Protein AF-A0A645BFH4-F1 (afdb_monomer)

Foldseek 3Di:
DFLQQKDWADDPPDPATETEHNVQCLPAFPQFDFDWDFPDDDDPVDGTYIHTPGGPGFHPQWFKAWWDDDDQWIWGHHPDRRDNFIETEHPVQDPDPDGQWIFTWGFDADDPPDPGTYTHTPGTLGHPPPPSSVVVRVCSNVVQDQDDDPVQVVLLVPDDLDDDPVNVVVDDDCVVFDKAADDPPPDQFGQWIWTWDADPVRDIDIDIWGFPLPVRDDPPDPQVVQLVVNVQWDDDPVDIRGSGDCSRRRRQRGPDPPDDHDTD

Radius of gyration: 25.56 Å; Cα contacts (8 Å, |Δi|>4): 483; chains: 1; bounding box: 57×52×78 Å

Organism: NCBI:txid1076179

Mean predicted aligned error: 7.01 Å

Sequence (264 aa):
MTREGYGFIIREGFDDDIFVSARKMRHALHGDTVKVVMTSKKTNTRRIEGEVIEIIERSKKPIIGILQIAGSQAWVITESKNMPYDIRIPLESIDVKENGLKVAALVDDWPRKSDEPFGHIIDILGAPGDNNTEMHAILAEFGLPYKFEANVEKEADKISEIISLDEIKSRRDFRKVPTLTIDPADAKDFDDALSLQKLENGNWEIGVHIADVTHYVRPGSLIEKEALDRATSVYLVDRTVPMLPEKLSNKLCSLRPNEEKLCF

pLDDT: mean 92.2, std 5.3, range [70.0, 98.12]

Nearest PDB structures (foldseek):
  8cee-assembly1_C  TM=8.417E-01  e=1.402E-22  Bacillus subtilis subsp. subtilis str. 168
  5xgu-assembly1_A  TM=8.332E-01  e=4.639E-19  Escherichia coli DEC6A
  5xgu-assembly2_B  TM=8.467E-01  e=1.186E-17  Escherichia coli DEC6A
  7did-assembly1_A  TM=8.677E-01  e=1.515E-16  Mycoplasmoides genitalium G37
  7dol-assembly1_A  TM=8.608E-01  e=1.745E-14  Mycoplasmoides genitalium G37

Secondary structure (DSSP, 8-state):
--TTS-EEE--TT-S--EEE-GGGSTT--TT-EEEEEE-S--BTTB--BEEEEEEEE---SPEEEEEEEETTEEEEEE--TT--SPEEE-GGG-S---SS-EEEEEEEE--TT-SS-EEEEEEEEESTT-HHHHHHHHHHHTT---S--HHHHHHHHHS-SSPPHHHHHHS---TTS-EE----TT-----EEEEEEE-TTSPEEEEEEEB-HHHHS-TT-HHHHHHHHH-S-EE-SS-EE-SS-HHIIIIIIS--TTS---B-

InterPro domains:
  IPR001900 Ribonuclease II/R [PF00773] (171-264)
  IPR001900 Ribonuclease II/R [SM00955] (171-264)
  IPR011129 Cold-shock domain [SM00357] (2-56)
  IPR012340 Nucleic acid-binding, OB-fold [G3DSA:2.40.50.140] (1-58)
  IPR012340 Nucleic acid-binding, OB-fold [SSF50249] (6-126)
  IPR012340 Nucleic acid-binding, OB-fold [SSF50249] (99-264)
  IPR013223 Ribonuclease B, N-terminal OB domain [PF08206] (2-55)
  IPR040476 RNase II/RNase R, cold shock domain [PF17876] (75-148)
  IPR050180 RNR Ribonuclease [PTHR23355] (39-264)

Solvent-accessible surface area (backbone atoms only — not comparable to full-atom values): 15495 Å² total; per-residue (Å²): 60,35,57,83,46,27,36,65,47,81,47,91,98,49,94,68,54,32,40,23,50,44,90,32,32,72,85,62,57,52,74,39,44,66,43,68,47,74,77,44,71,69,51,102,89,38,75,28,30,33,30,46,77,46,75,78,39,76,38,86,59,41,46,53,23,32,33,44,70,58,93,95,43,30,31,33,45,46,79,46,65,43,40,73,60,46,34,37,31,61,66,90,70,50,94,66,95,65,66,60,29,29,30,31,27,42,67,76,48,61,58,93,90,49,97,48,37,33,28,49,68,79,44,80,54,37,55,73,87,39,69,68,25,52,51,52,46,53,34,37,63,74,62,44,76,84,69,78,55,72,67,41,51,56,52,59,69,68,56,74,91,72,83,52,71,6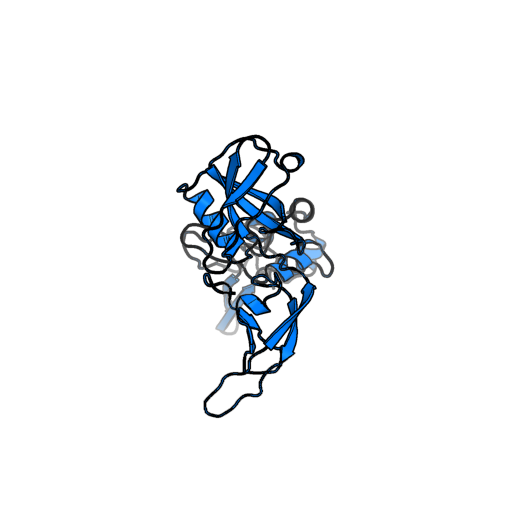6,60,57,71,76,47,87,87,54,89,87,50,64,65,49,69,89,75,65,94,85,66,60,59,38,53,54,32,45,28,65,47,77,45,96,89,72,48,75,50,77,44,73,37,34,38,38,48,67,80,76,48,43,93,93,35,65,57,40,56,47,29,62,72,53,68,50,60,47,82,53,99,90,51,71,39,66,36,51,60,61,69,43,40,53,47,63,29,16,61,53,86,98,57,93,68,59,60,84

Structure (mmCIF, N/CA/C/O backbone):
data_AF-A0A645BFH4-F1
#
_entry.id   AF-A0A645BFH4-F1
#
loop_
_atom_site.group_PDB
_atom_site.id
_atom_site.type_symbol
_atom_site.label_atom_id
_atom_site.lab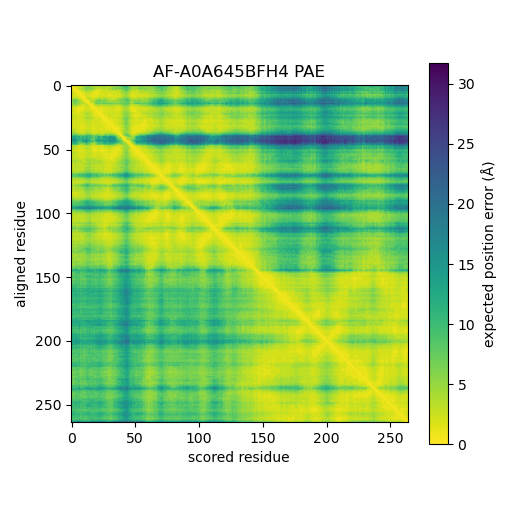el_alt_id
_atom_site.label_comp_id
_atom_site.label_asym_id
_atom_site.label_entity_id
_atom_site.label_seq_id
_atom_site.pdbx_PDB_ins_code
_atom_site.Cartn_x
_atom_site.Cartn_y
_atom_site.Cartn_z
_atom_site.occupancy
_atom_site.B_iso_or_equiv
_atom_site.auth_seq_id
_atom_site.auth_comp_id
_atom_site.auth_asym_id
_atom_site.auth_atom_id
_atom_site.pdbx_PDB_model_num
ATOM 1 N N . MET A 1 1 ? 15.445 -9.609 -12.591 1.00 84.75 1 MET A N 1
ATOM 2 C CA . MET A 1 1 ? 16.415 -9.134 -13.595 1.00 84.75 1 MET A CA 1
ATOM 3 C C . MET A 1 1 ? 17.503 -8.397 -12.845 1.00 84.75 1 MET A C 1
ATOM 5 O O . MET A 1 1 ? 17.188 -7.813 -11.820 1.00 84.75 1 MET A O 1
ATOM 9 N N . THR 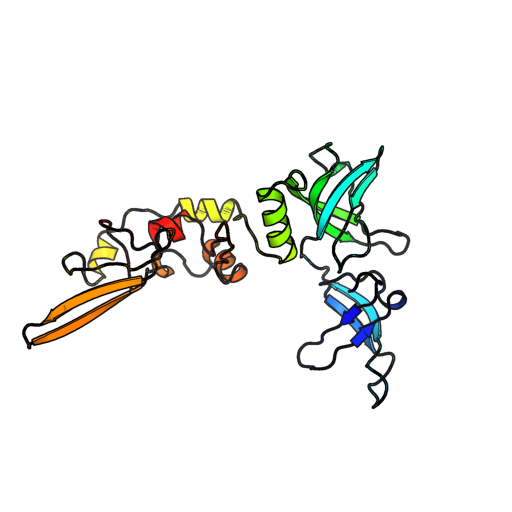A 1 2 ? 18.749 -8.475 -13.287 1.00 86.69 2 THR A N 1
ATOM 10 C CA . THR A 1 2 ? 19.880 -7.759 -12.688 1.00 86.69 2 THR A CA 1
ATOM 11 C C . THR A 1 2 ? 20.274 -6.5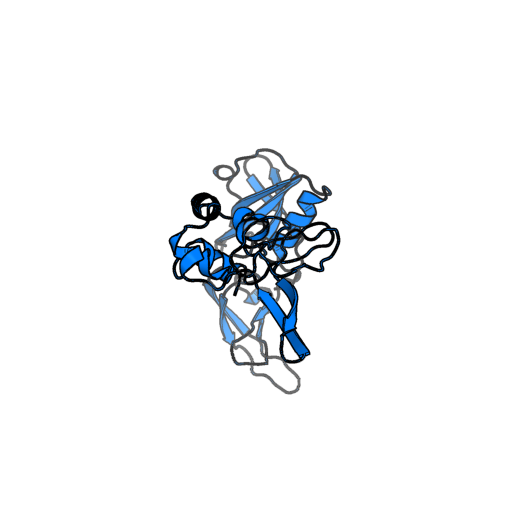74 -13.564 1.00 86.69 2 THR A C 1
ATOM 13 O O . THR A 1 2 ? 19.854 -6.477 -14.718 1.00 86.69 2 THR A O 1
ATOM 16 N N . ARG A 1 3 ? 21.149 -5.707 -13.050 1.00 83.38 3 ARG A N 1
ATOM 17 C CA . ARG A 1 3 ? 21.725 -4.585 -13.805 1.00 83.38 3 ARG A CA 1
ATOM 18 C C . ARG A 1 3 ? 22.503 -5.016 -15.057 1.00 83.38 3 ARG A C 1
ATOM 20 O O . ARG A 1 3 ? 22.622 -4.249 -16.000 1.00 83.38 3 ARG A O 1
ATOM 27 N N . GLU A 1 4 ? 23.006 -6.248 -15.093 1.00 85.75 4 GLU A N 1
ATOM 28 C CA . GLU A 1 4 ? 23.667 -6.822 -16.277 1.00 85.75 4 GLU A CA 1
ATOM 29 C C . GLU A 1 4 ? 22.661 -7.380 -17.306 1.00 85.75 4 GLU A C 1
ATOM 31 O O . GLU A 1 4 ? 23.045 -7.945 -18.331 1.00 85.75 4 GLU A O 1
ATOM 36 N N . GLY A 1 5 ? 21.360 -7.255 -17.033 1.00 88.38 5 GLY A N 1
ATOM 37 C CA . GLY A 1 5 ? 20.269 -7.608 -17.933 1.00 88.38 5 GLY A CA 1
ATOM 38 C C . GLY A 1 5 ? 19.859 -9.078 -17.911 1.00 88.38 5 GLY A C 1
ATOM 39 O O . GLY A 1 5 ? 18.877 -9.428 -18.552 1.00 88.38 5 GLY A O 1
ATOM 40 N N . TYR A 1 6 ? 20.555 -9.960 -17.189 1.00 92.12 6 TYR A N 1
ATOM 41 C CA . TYR A 1 6 ? 20.108 -11.348 -17.019 1.00 92.12 6 TYR A CA 1
ATOM 42 C C . TYR A 1 6 ? 19.037 -11.467 -15.925 1.00 92.12 6 TYR A C 1
ATOM 44 O O . TYR A 1 6 ? 18.838 -10.566 -15.107 1.00 92.12 6 TYR A O 1
ATOM 52 N N . GLY A 1 7 ? 18.316 -12.583 -15.895 1.00 93.88 7 GLY A N 1
ATOM 53 C CA . GLY A 1 7 ? 17.225 -12.813 -14.956 1.00 93.88 7 GLY A CA 1
ATOM 54 C C . GLY A 1 7 ? 17.172 -14.238 -14.429 1.00 93.88 7 GLY A C 1
ATOM 55 O O . GLY A 1 7 ? 17.774 -15.157 -14.981 1.00 93.88 7 GLY A O 1
ATOM 56 N N . PHE A 1 8 ? 16.412 -14.393 -13.352 1.00 93.94 8 PHE A N 1
ATOM 57 C CA . PHE A 1 8 ? 16.027 -15.677 -12.788 1.00 93.94 8 PHE A CA 1
ATOM 58 C C . PHE A 1 8 ? 14.508 -15.731 -12.786 1.00 93.94 8 PHE A C 1
ATOM 60 O O . PHE A 1 8 ? 13.860 -14.790 -12.321 1.00 93.94 8 PHE A O 1
ATOM 67 N N . ILE A 1 9 ? 13.958 -16.797 -13.353 1.00 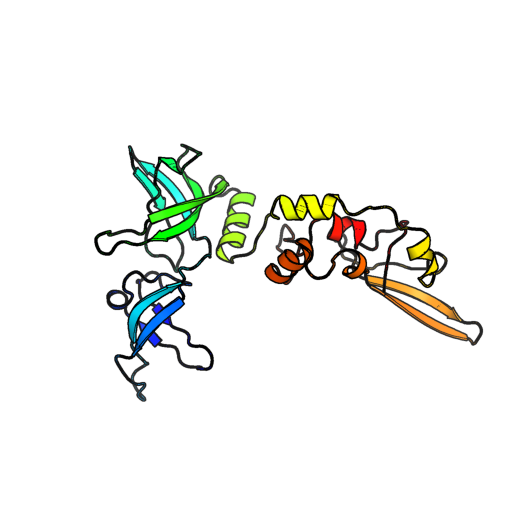94.44 9 ILE A N 1
ATOM 68 C CA . ILE A 1 9 ? 12.518 -17.001 -13.444 1.00 94.44 9 ILE A CA 1
ATOM 69 C C . ILE A 1 9 ? 12.126 -18.023 -12.389 1.00 94.44 9 ILE A C 1
ATOM 71 O O . ILE A 1 9 ? 12.560 -19.177 -12.433 1.00 94.44 9 ILE A O 1
ATOM 75 N N . ILE A 1 10 ? 11.325 -17.562 -11.435 1.00 92.88 10 ILE A N 1
ATOM 76 C CA . ILE A 1 10 ? 10.776 -18.372 -10.353 1.00 92.88 10 ILE A CA 1
ATOM 77 C C . ILE A 1 10 ? 9.511 -19.048 -10.878 1.00 92.88 10 ILE A C 1
ATOM 79 O O . ILE A 1 10 ? 8.725 -18.436 -11.601 1.00 92.88 10 ILE A O 1
ATOM 83 N N . ARG A 1 11 ? 9.331 -20.325 -10.541 1.00 90.31 11 ARG A N 1
ATOM 84 C CA . ARG A 1 11 ? 8.147 -21.102 -10.909 1.00 90.31 11 ARG A CA 1
ATOM 85 C C . ARG A 1 11 ? 7.428 -21.525 -9.645 1.00 90.31 11 ARG A C 1
ATOM 87 O O . ARG A 1 11 ? 8.054 -22.049 -8.729 1.00 90.31 11 ARG A O 1
ATOM 94 N N . GLU A 1 12 ? 6.120 -21.338 -9.625 1.00 86.06 12 GLU A N 1
ATOM 95 C CA . GLU A 1 12 ? 5.293 -21.785 -8.513 1.00 86.06 12 GLU A CA 1
ATOM 96 C C . GLU A 1 12 ? 5.384 -23.312 -8.350 1.00 86.06 12 GLU A C 1
ATOM 98 O O . GLU A 1 12 ? 5.302 -24.057 -9.328 1.00 86.06 12 GLU A O 1
ATOM 103 N N . GLY A 1 13 ? 5.606 -23.775 -7.117 1.00 88.00 13 GLY A N 1
ATOM 104 C CA . GLY A 1 13 ? 5.743 -25.200 -6.798 1.00 88.00 13 GLY A CA 1
ATOM 105 C C . GLY A 1 13 ? 7.108 -25.828 -7.115 1.00 88.00 13 GLY A C 1
ATOM 106 O O . GLY A 1 13 ? 7.232 -27.050 -7.035 1.00 88.00 13 GLY A O 1
ATOM 107 N N . PHE A 1 14 ? 8.128 -25.035 -7.465 1.00 86.38 14 PHE A N 1
ATOM 108 C CA . PHE A 1 14 ? 9.492 -25.522 -7.696 1.00 86.38 14 PHE A CA 1
ATOM 109 C C . PHE A 1 14 ? 10.522 -24.699 -6.919 1.00 86.38 14 PHE A C 1
ATOM 111 O O . PHE A 1 14 ? 10.516 -23.474 -6.990 1.00 86.38 14 PHE A O 1
ATOM 118 N N . ASP A 1 15 ? 11.474 -25.379 -6.278 1.00 84.50 15 ASP A N 1
ATOM 119 C CA . ASP A 1 15 ? 12.560 -24.722 -5.533 1.00 84.50 15 ASP A CA 1
ATOM 120 C C . ASP A 1 15 ? 13.660 -24.152 -6.449 1.00 84.50 15 ASP A C 1
ATOM 122 O O . ASP A 1 15 ? 14.380 -23.228 -6.077 1.00 84.50 15 ASP A O 1
ATOM 126 N N . ASP A 1 16 ? 13.808 -24.712 -7.655 1.00 87.56 16 ASP A N 1
ATOM 127 C CA . ASP A 1 16 ? 14.843 -24.319 -8.614 1.00 87.56 16 ASP A CA 1
ATOM 128 C C . ASP A 1 16 ? 14.357 -23.236 -9.589 1.00 87.56 16 ASP A C 1
ATOM 130 O O . ASP A 1 16 ? 13.378 -23.429 -10.332 1.00 87.56 16 ASP A O 1
ATOM 134 N N . ASP A 1 17 ? 15.133 -22.155 -9.672 1.00 91.62 17 ASP A N 1
ATOM 135 C CA . ASP A 1 17 ? 14.973 -21.081 -10.646 1.00 91.62 17 ASP A CA 1
ATOM 136 C C . ASP A 1 17 ? 15.504 -21.449 -12.045 1.00 91.62 17 ASP A C 1
ATOM 138 O O . ASP A 1 17 ? 16.294 -22.379 -12.245 1.00 91.62 17 ASP A O 1
ATOM 142 N N . ILE A 1 18 ? 15.028 -20.716 -13.055 1.00 93.44 18 ILE A N 1
ATOM 143 C CA . ILE A 1 18 ? 15.541 -20.802 -14.426 1.00 93.44 18 ILE A CA 1
ATOM 144 C C . ILE A 1 18 ? 16.383 -19.564 -14.702 1.00 93.44 18 ILE A C 1
ATOM 146 O O . ILE A 1 18 ? 15.863 -18.448 -14.742 1.00 93.44 18 ILE A O 1
ATOM 150 N N . PHE A 1 19 ? 17.673 -19.759 -14.952 1.00 94.56 19 PHE A N 1
ATOM 151 C CA . PHE A 1 19 ? 18.551 -18.689 -15.402 1.00 94.56 19 PHE A CA 1
ATOM 152 C C . PHE A 1 19 ? 18.250 -18.320 -16.859 1.00 94.56 19 PHE A C 1
ATOM 154 O O . PHE A 1 19 ? 18.192 -19.182 -17.741 1.00 94.56 19 PHE A O 1
ATOM 161 N N . VAL A 1 20 ? 18.117 -17.026 -17.133 1.00 95.12 20 VAL A N 1
ATOM 162 C CA . VAL A 1 20 ? 17.933 -16.481 -18.480 1.00 95.12 20 VAL A CA 1
ATOM 163 C C . VAL A 1 20 ? 18.982 -15.400 -18.707 1.00 95.12 20 VAL A C 1
ATOM 165 O O . VAL A 1 20 ? 19.033 -14.405 -17.988 1.00 95.12 20 VAL A O 1
ATOM 168 N N . SER A 1 21 ? 19.838 -15.583 -19.712 1.00 93.75 21 SER A N 1
ATOM 169 C CA . SER A 1 21 ? 20.850 -14.582 -20.063 1.00 93.75 21 SER A CA 1
ATOM 170 C C . SER A 1 21 ? 20.214 -13.331 -20.675 1.00 93.75 21 SER A C 1
ATOM 172 O O . SER A 1 21 ? 19.138 -13.407 -21.264 1.00 93.75 21 SER A O 1
ATOM 174 N N . ALA A 1 22 ? 20.905 -12.188 -20.620 1.00 91.56 22 ALA A N 1
ATOM 175 C CA . ALA A 1 22 ? 20.375 -10.909 -21.112 1.00 91.56 22 ALA A CA 1
ATOM 176 C C . ALA A 1 22 ? 19.839 -10.973 -22.555 1.00 91.56 22 ALA A C 1
ATOM 178 O O . ALA A 1 22 ? 18.756 -10.481 -22.855 1.00 91.56 22 ALA A O 1
ATOM 179 N N . ARG A 1 23 ? 20.541 -11.686 -23.448 1.00 91.31 23 ARG A N 1
ATOM 180 C CA . ARG A 1 23 ? 20.126 -11.865 -24.854 1.00 91.31 23 ARG A CA 1
ATOM 181 C C . ARG A 1 23 ? 18.841 -12.686 -25.020 1.00 91.31 23 ARG A C 1
ATOM 183 O O . ARG A 1 23 ? 18.191 -12.591 -26.054 1.00 91.31 23 ARG A O 1
ATOM 190 N N . LYS A 1 24 ? 18.499 -13.508 -24.027 1.00 93.94 24 LYS A N 1
ATOM 191 C CA . LYS A 1 24 ? 17.344 -14.415 -24.016 1.00 93.94 24 LYS A CA 1
ATOM 192 C C . LYS A 1 24 ? 16.165 -13.879 -23.191 1.00 93.94 24 LYS A C 1
ATOM 194 O O . LYS A 1 24 ? 15.155 -14.570 -23.078 1.00 93.94 24 LYS A O 1
ATOM 199 N N . MET A 1 25 ? 16.272 -12.667 -22.636 1.00 93.00 25 MET A N 1
ATOM 200 C CA . MET A 1 25 ? 15.192 -12.023 -21.874 1.00 93.00 25 MET A CA 1
ATOM 201 C C . MET A 1 25 ? 14.065 -11.482 -22.758 1.00 93.00 25 MET A C 1
ATOM 203 O O . MET A 1 25 ? 12.955 -11.312 -22.274 1.00 93.00 25 MET A O 1
ATOM 207 N N . ARG A 1 26 ? 14.332 -11.212 -24.045 1.00 92.38 26 ARG A N 1
ATOM 208 C CA . ARG A 1 26 ? 13.342 -10.726 -25.028 1.00 92.38 26 ARG A CA 1
ATOM 209 C C . ARG A 1 26 ? 12.450 -9.583 -24.504 1.00 92.38 26 ARG A C 1
ATOM 211 O O . ARG A 1 26 ? 11.231 -9.650 -24.613 1.00 92.38 26 ARG A O 1
ATOM 218 N N . HIS A 1 27 ? 13.078 -8.543 -23.950 1.00 93.31 27 HIS A N 1
ATOM 219 C CA . HIS A 1 27 ? 12.424 -7.347 -23.385 1.00 93.31 27 HIS A CA 1
ATOM 220 C C . HIS A 1 27 ? 11.547 -7.597 -22.145 1.00 93.31 27 HIS A C 1
ATOM 222 O O . HIS A 1 27 ? 10.782 -6.712 -21.755 1.00 93.31 27 HIS A O 1
ATOM 228 N N . ALA A 1 28 ? 11.635 -8.772 -21.515 1.00 94.94 28 ALA A N 1
ATOM 229 C CA . ALA A 1 28 ? 11.044 -8.982 -20.200 1.00 94.94 28 ALA A CA 1
ATOM 230 C C . ALA A 1 28 ? 11.804 -8.179 -19.143 1.00 94.94 28 ALA A C 1
ATOM 232 O O . ALA A 1 28 ? 13.039 -8.139 -19.143 1.00 94.94 28 ALA A O 1
ATOM 233 N N . LEU A 1 29 ? 11.047 -7.574 -18.238 1.00 94.38 29 LEU A N 1
ATOM 234 C CA . LEU A 1 29 ? 11.541 -6.757 -17.143 1.00 94.38 29 LEU A CA 1
ATOM 235 C C . LEU A 1 29 ? 11.357 -7.467 -15.802 1.00 94.38 29 LEU A C 1
ATOM 237 O O . LEU A 1 29 ? 10.755 -8.538 -15.692 1.00 94.38 29 LEU A O 1
ATOM 241 N N . HIS A 1 30 ? 11.937 -6.897 -14.749 1.00 92.75 30 HIS A N 1
ATOM 242 C CA . HIS A 1 30 ? 11.728 -7.416 -13.406 1.00 92.75 30 HIS A CA 1
ATOM 243 C C . HIS A 1 30 ? 10.255 -7.292 -12.984 1.00 92.75 30 HIS A C 1
ATOM 245 O O . HIS A 1 30 ? 9.661 -6.227 -13.094 1.00 92.75 30 HIS A O 1
ATOM 251 N N . GLY A 1 31 ? 9.693 -8.385 -12.462 1.00 92.00 31 GLY A N 1
ATOM 252 C CA . GLY A 1 31 ? 8.298 -8.451 -12.021 1.00 92.00 31 GLY A CA 1
ATOM 253 C C . GLY A 1 31 ? 7.313 -8.894 -13.104 1.00 92.00 31 GLY A C 1
ATOM 254 O O . GLY A 1 31 ? 6.172 -9.187 -12.768 1.00 92.00 31 GLY A O 1
ATOM 255 N N . ASP A 1 32 ? 7.740 -8.988 -14.368 1.00 95.00 32 ASP A N 1
ATOM 256 C CA . ASP A 1 32 ? 6.897 -9.516 -15.441 1.00 95.00 32 ASP A CA 1
ATOM 257 C C . ASP A 1 32 ? 6.585 -11.004 -15.213 1.00 95.00 32 ASP A C 1
ATOM 259 O O . ASP A 1 32 ? 7.461 -11.802 -14.859 1.00 95.00 32 ASP A O 1
ATOM 263 N N . THR A 1 33 ? 5.349 -11.394 -15.518 1.00 95.69 33 THR A N 1
ATOM 264 C CA . THR A 1 33 ? 4.959 -12.799 -15.655 1.00 95.69 33 THR A CA 1
ATOM 265 C C . THR A 1 33 ? 5.245 -13.238 -17.082 1.00 95.69 33 THR A C 1
ATOM 267 O O . THR A 1 33 ? 4.735 -12.657 -18.040 1.00 95.69 33 THR A O 1
ATOM 270 N N . VAL A 1 34 ? 6.062 -14.277 -17.249 1.00 96.50 34 VAL A N 1
ATOM 271 C CA . VAL A 1 34 ? 6.599 -14.673 -18.558 1.00 96.50 34 VAL A CA 1
ATOM 272 C C . VAL A 1 34 ? 6.413 -16.155 -18.845 1.00 96.50 34 VAL A C 1
ATOM 274 O O . VAL A 1 34 ? 6.428 -17.000 -17.952 1.00 96.50 34 VAL A O 1
ATOM 277 N N . LYS A 1 35 ? 6.323 -16.488 -20.132 1.00 95.75 35 LYS A N 1
ATOM 278 C CA . LYS A 1 35 ? 6.429 -17.856 -20.630 1.00 95.75 35 LYS A CA 1
ATOM 279 C C . LYS A 1 35 ? 7.867 -18.129 -21.047 1.00 95.75 35 LYS A C 1
ATOM 281 O O . LYS A 1 35 ? 8.454 -17.384 -21.836 1.00 95.75 35 LYS A O 1
ATOM 286 N N . VAL A 1 36 ? 8.426 -19.226 -20.549 1.00 95.06 36 VAL A N 1
ATOM 287 C CA . VAL A 1 36 ? 9.832 -19.592 -20.759 1.00 95.06 36 VAL A CA 1
ATOM 288 C C . VAL A 1 36 ? 9.929 -20.994 -21.331 1.00 95.06 36 VAL A C 1
ATOM 290 O O . VAL A 1 36 ? 9.254 -21.914 -20.871 1.00 95.06 36 VAL A O 1
ATOM 293 N N . VAL A 1 37 ? 10.807 -21.169 -22.316 1.00 94.38 37 VAL A N 1
ATOM 294 C CA . VAL A 1 37 ? 11.220 -22.490 -22.800 1.00 94.38 37 VAL A CA 1
ATOM 295 C C . VAL A 1 37 ? 12.553 -22.844 -22.154 1.00 94.38 37 VAL A C 1
ATOM 297 O O . VAL A 1 37 ? 13.519 -22.088 -22.247 1.00 94.38 37 VAL A O 1
ATOM 300 N N . MET A 1 38 ? 12.617 -24.002 -21.496 1.00 91.94 38 MET A N 1
ATOM 301 C CA . MET A 1 38 ? 13.872 -24.527 -20.954 1.00 91.94 38 MET A CA 1
ATOM 302 C C . MET A 1 38 ? 14.768 -24.997 -22.101 1.00 91.94 38 MET A C 1
ATOM 304 O O . MET A 1 38 ? 14.371 -25.829 -22.914 1.00 91.94 38 MET A O 1
ATOM 308 N N . THR A 1 39 ? 15.986 -24.467 -22.146 1.00 87.88 39 THR A N 1
ATOM 309 C CA . THR A 1 39 ? 16.989 -24.783 -23.175 1.00 87.88 39 THR A CA 1
ATOM 310 C C . THR A 1 39 ? 18.041 -25.776 -22.684 1.00 87.88 39 THR A C 1
ATOM 312 O O . THR A 1 39 ? 18.692 -26.431 -23.496 1.00 87.88 39 THR A O 1
ATOM 315 N N . SER A 1 40 ? 18.180 -25.947 -21.366 1.00 83.19 40 SER A N 1
ATOM 316 C CA . SER A 1 40 ? 19.018 -26.976 -20.748 1.00 83.19 40 SER A CA 1
ATOM 317 C C . SER A 1 40 ? 18.327 -27.588 -19.525 1.00 83.19 40 SER A C 1
ATOM 319 O O . SER A 1 40 ? 17.493 -26.955 -18.877 1.00 83.19 40 SER A O 1
ATOM 321 N N . LYS A 1 41 ? 18.668 -28.843 -19.208 1.00 74.50 41 LYS A N 1
ATOM 322 C CA . LYS A 1 41 ? 18.258 -29.498 -17.957 1.00 74.50 41 LYS A CA 1
ATOM 323 C C . LYS A 1 41 ? 19.320 -29.275 -16.881 1.00 74.50 41 LYS A C 1
ATOM 325 O O . LYS A 1 41 ? 20.504 -29.181 -17.202 1.00 74.50 41 LYS A O 1
ATOM 330 N N . LYS A 1 42 ? 18.895 -29.259 -15.614 1.00 73.88 42 LYS A N 1
ATOM 331 C CA . LYS A 1 42 ? 19.797 -29.241 -14.456 1.00 73.88 42 LYS A CA 1
ATOM 332 C C . LYS A 1 42 ? 20.739 -30.446 -14.515 1.00 73.88 42 LYS A C 1
ATOM 334 O O . LYS A 1 42 ? 20.289 -31.575 -14.708 1.00 73.88 42 LYS A O 1
ATOM 339 N N . THR A 1 43 ? 22.031 -30.211 -14.330 1.00 72.50 43 THR A N 1
ATOM 340 C CA . THR A 1 43 ? 23.042 -31.256 -14.108 1.00 72.50 43 THR A CA 1
ATOM 341 C C . THR A 1 43 ? 23.806 -30.948 -12.820 1.00 72.50 43 THR A C 1
ATOM 343 O O . THR A 1 43 ? 23.677 -29.852 -12.277 1.00 72.50 43 THR A O 1
ATOM 346 N N . ASN A 1 44 ? 24.647 -31.872 -12.336 1.00 70.00 44 ASN A N 1
ATOM 347 C CA . ASN A 1 44 ? 25.492 -31.628 -11.152 1.00 70.00 44 ASN A CA 1
ATOM 348 C C . ASN A 1 44 ? 26.400 -30.391 -11.288 1.00 70.00 44 ASN A C 1
ATOM 350 O O . ASN A 1 44 ? 26.853 -29.855 -10.284 1.00 70.00 44 ASN A O 1
ATOM 354 N N . THR A 1 45 ? 26.677 -29.945 -12.517 1.00 70.19 45 THR A N 1
ATOM 355 C CA . THR A 1 45 ? 27.583 -28.829 -12.813 1.00 70.19 45 THR A CA 1
ATOM 356 C C . THR A 1 45 ? 26.887 -27.613 -13.421 1.00 70.19 45 THR A C 1
ATOM 358 O O . THR A 1 45 ? 27.519 -26.566 -13.547 1.00 70.19 45 THR A O 1
ATOM 361 N N . ARG A 1 46 ? 25.611 -27.718 -13.822 1.00 71.56 46 ARG A N 1
ATOM 362 C CA . ARG A 1 46 ? 24.933 -26.679 -14.608 1.00 71.56 46 ARG A CA 1
ATOM 363 C C . ARG A 1 46 ? 23.512 -26.427 -14.113 1.00 71.56 46 ARG A C 1
ATOM 365 O O . ARG A 1 46 ? 22.711 -27.353 -13.982 1.00 71.56 46 ARG A O 1
ATOM 372 N N . ARG A 1 47 ? 23.208 -25.151 -13.860 1.00 83.00 47 ARG A N 1
ATOM 373 C CA . ARG A 1 47 ? 21.857 -24.671 -13.534 1.00 83.00 47 ARG A CA 1
ATOM 374 C C . ARG A 1 47 ? 20.919 -24.813 -14.739 1.00 83.00 47 ARG A C 1
ATOM 376 O O . ARG A 1 47 ? 21.376 -24.961 -15.873 1.00 83.00 47 ARG A O 1
ATOM 383 N N . ILE A 1 48 ? 19.613 -24.768 -14.482 1.00 90.75 48 ILE A N 1
ATOM 384 C CA . ILE A 1 48 ? 18.591 -24.758 -15.534 1.00 90.75 48 ILE A CA 1
ATOM 385 C C . ILE A 1 48 ? 18.708 -23.436 -16.300 1.00 90.75 48 ILE A C 1
ATOM 387 O O . ILE A 1 48 ? 18.673 -22.370 -15.689 1.00 90.75 48 ILE A O 1
ATOM 391 N N . GLU A 1 49 ? 18.839 -23.500 -17.625 1.00 93.69 49 GLU A N 1
ATOM 392 C CA . GLU A 1 49 ? 18.838 -22.321 -18.495 1.00 93.69 49 GLU A CA 1
ATOM 393 C C . GLU A 1 49 ? 17.571 -22.279 -19.352 1.00 93.69 49 GLU A C 1
ATOM 395 O O . GLU A 1 49 ? 17.108 -23.305 -19.863 1.00 93.69 49 GLU A O 1
ATOM 400 N N . GLY A 1 50 ? 17.047 -21.082 -19.595 1.00 94.75 50 GLY A N 1
ATOM 401 C CA . GLY A 1 50 ? 15.859 -20.873 -20.414 1.00 94.75 50 GLY A CA 1
ATOM 402 C C . GLY A 1 50 ? 15.952 -19.672 -21.344 1.00 94.75 50 GLY A C 1
ATOM 403 O O . GLY A 1 50 ? 16.928 -18.920 -21.352 1.00 94.75 50 GLY A O 1
ATOM 404 N N . GLU A 1 51 ? 14.905 -19.519 -22.143 1.00 95.94 51 GLU A N 1
ATOM 405 C CA . GLU A 1 51 ? 14.656 -18.356 -22.984 1.00 95.94 51 GLU A CA 1
ATOM 406 C C . GLU A 1 51 ? 13.211 -17.896 -22.809 1.00 95.94 51 GLU A C 1
ATOM 408 O O . GLU A 1 51 ? 12.284 -18.711 -22.876 1.00 95.94 51 GLU A O 1
ATOM 413 N N . VAL A 1 52 ? 13.022 -16.594 -22.586 1.00 96.19 52 VAL A N 1
ATOM 414 C CA . VAL A 1 52 ? 11.691 -15.984 -22.576 1.00 96.19 52 VAL A CA 1
ATOM 415 C C . VAL A 1 52 ? 11.147 -16.035 -23.994 1.00 96.19 52 VAL A C 1
ATOM 417 O O . VAL A 1 52 ? 11.801 -15.583 -24.930 1.00 96.19 52 VAL A O 1
ATOM 420 N N . ILE A 1 53 ? 9.948 -16.581 -24.168 1.00 95.81 53 ILE A N 1
ATOM 421 C CA . ILE A 1 53 ? 9.279 -16.620 -25.473 1.00 95.81 53 ILE A CA 1
ATOM 422 C C . ILE A 1 53 ? 8.135 -15.616 -25.575 1.00 95.81 53 ILE A C 1
ATOM 424 O O . ILE A 1 53 ? 7.821 -15.188 -26.684 1.00 95.81 53 ILE A O 1
ATOM 428 N N . GLU A 1 54 ? 7.554 -15.232 -24.439 1.00 94.69 54 GLU A N 1
ATOM 429 C CA . GLU A 1 54 ? 6.372 -14.379 -24.353 1.00 94.69 54 GLU A CA 1
ATOM 430 C C . GLU A 1 54 ? 6.286 -13.740 -22.961 1.00 94.69 54 GLU A C 1
AT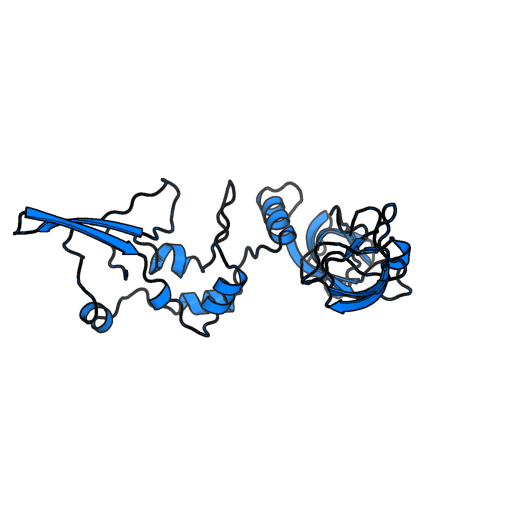OM 432 O O . GLU A 1 54 ? 6.631 -14.376 -21.962 1.00 94.69 54 GLU A O 1
ATOM 437 N N . ILE A 1 55 ? 5.821 -12.494 -22.902 1.00 95.12 55 ILE A N 1
ATOM 438 C CA . ILE A 1 55 ? 5.480 -11.793 -21.661 1.00 95.12 55 ILE A CA 1
ATOM 439 C C . ILE A 1 55 ? 3.961 -11.863 -21.544 1.00 95.12 55 ILE A C 1
ATOM 441 O O . ILE A 1 55 ? 3.260 -11.361 -22.417 1.00 95.12 55 ILE A O 1
ATOM 445 N N . ILE A 1 56 ? 3.474 -12.554 -20.515 1.00 95.06 56 ILE A N 1
ATOM 446 C CA . ILE A 1 56 ? 2.047 -12.812 -20.288 1.00 95.06 56 ILE A CA 1
ATOM 447 C C . ILE A 1 56 ? 1.403 -11.597 -19.621 1.00 95.06 56 ILE A C 1
ATOM 449 O O . ILE A 1 56 ? 0.337 -11.155 -20.036 1.00 95.06 56 ILE A O 1
ATOM 453 N N . GLU A 1 57 ? 2.065 -11.049 -18.603 1.00 94.06 57 GLU A N 1
ATOM 454 C CA . GLU A 1 57 ? 1.619 -9.856 -17.889 1.00 94.06 57 GLU A CA 1
ATOM 455 C C . GLU A 1 57 ? 2.832 -8.990 -17.546 1.00 94.06 57 GLU A C 1
ATOM 457 O O . GLU A 1 57 ? 3.839 -9.493 -17.037 1.00 94.06 57 GLU A O 1
ATOM 462 N N . ARG A 1 58 ? 2.738 -7.690 -17.842 1.00 94.19 58 ARG A N 1
ATOM 463 C CA . ARG A 1 58 ? 3.736 -6.699 -17.434 1.00 94.19 58 ARG A CA 1
ATOM 464 C C . ARG A 1 58 ? 3.610 -6.403 -15.945 1.00 94.19 58 ARG A C 1
ATOM 466 O O . ARG A 1 58 ? 2.504 -6.320 -15.413 1.00 94.19 58 ARG A O 1
ATOM 473 N N . SER A 1 59 ? 4.746 -6.199 -15.292 1.00 91.56 59 SER A N 1
ATOM 474 C CA . SER A 1 59 ? 4.794 -5.749 -13.907 1.00 91.56 59 SER A CA 1
ATOM 475 C C . SER A 1 59 ? 4.032 -4.434 -13.738 1.00 91.56 59 SER A C 1
ATOM 477 O O . SER A 1 59 ? 4.293 -3.461 -14.440 1.00 91.56 59 SER A O 1
ATOM 479 N N . LYS A 1 60 ? 3.135 -4.386 -12.751 1.00 88.94 60 LYS A N 1
ATOM 480 C CA . LYS A 1 60 ? 2.467 -3.149 -12.312 1.00 88.94 60 LYS A CA 1
ATOM 481 C C . LYS A 1 60 ? 3.243 -2.427 -11.211 1.00 88.94 60 LYS A C 1
ATOM 483 O O . LYS A 1 60 ? 2.739 -1.471 -10.633 1.00 88.94 60 LYS A O 1
ATOM 488 N N . LYS A 1 61 ? 4.448 -2.905 -10.878 1.00 88.06 61 LYS A N 1
ATOM 489 C CA . LYS A 1 61 ? 5.290 -2.258 -9.872 1.00 88.06 61 LYS A CA 1
ATOM 490 C C . LYS A 1 61 ? 5.889 -0.979 -10.456 1.00 88.06 61 LYS A C 1
ATOM 492 O O . LYS A 1 61 ? 6.527 -1.065 -11.509 1.00 88.06 61 LYS A O 1
ATOM 497 N N . PRO A 1 62 ? 5.726 0.170 -9.785 1.00 90.56 62 PRO A N 1
ATOM 498 C CA . PRO A 1 62 ? 6.324 1.415 -10.232 1.00 90.56 62 PRO A CA 1
ATOM 499 C C . PRO A 1 62 ? 7.847 1.324 -10.287 1.00 90.56 62 PRO A C 1
ATOM 501 O O . PRO A 1 62 ? 8.490 0.760 -9.402 1.00 90.56 62 PRO A O 1
ATOM 504 N N . ILE A 1 63 ? 8.424 1.919 -11.323 1.00 93.00 63 ILE A N 1
ATOM 505 C CA . ILE A 1 63 ? 9.863 2.102 -11.466 1.00 93.00 63 ILE A CA 1
ATOM 506 C C . ILE A 1 63 ? 10.182 3.546 -11.109 1.00 93.00 63 ILE A C 1
ATOM 508 O O . ILE A 1 63 ? 9.596 4.479 -11.663 1.00 93.00 63 ILE A O 1
ATOM 512 N N . ILE A 1 64 ? 11.117 3.720 -10.177 1.00 93.94 64 ILE A N 1
ATOM 513 C CA . ILE A 1 64 ? 11.542 5.037 -9.714 1.00 93.94 64 ILE A CA 1
ATOM 514 C C . ILE A 1 64 ? 12.752 5.509 -10.505 1.00 93.94 64 ILE A C 1
ATOM 516 O O . ILE A 1 64 ? 13.716 4.766 -10.709 1.00 93.94 64 ILE A O 1
ATOM 520 N N . GLY A 1 65 ? 12.706 6.770 -10.917 1.00 95.12 65 GLY A N 1
ATOM 521 C CA . GLY A 1 65 ? 13.806 7.415 -11.613 1.00 95.12 65 GLY A CA 1
ATOM 522 C C . GLY A 1 65 ? 13.686 8.930 -11.625 1.00 95.12 65 GLY A C 1
ATOM 523 O O . GLY A 1 65 ? 12.835 9.510 -10.948 1.00 95.12 65 GLY A O 1
ATOM 524 N N . ILE A 1 66 ? 14.560 9.570 -12.392 1.00 96.56 66 ILE A N 1
ATOM 525 C CA . ILE A 1 66 ? 14.612 11.023 -12.545 1.00 96.56 66 ILE A CA 1
ATOM 526 C C . ILE A 1 66 ? 14.043 11.416 -13.903 1.00 96.56 66 ILE A C 1
ATOM 528 O O . ILE A 1 66 ? 14.490 10.919 -14.936 1.00 96.56 66 ILE A O 1
ATOM 532 N N . LEU A 1 67 ? 13.075 12.329 -13.909 1.00 97.00 67 LEU A N 1
ATOM 533 C CA . LEU A 1 67 ? 12.516 12.887 -15.129 1.00 97.00 67 LEU A CA 1
ATOM 534 C C . LEU A 1 67 ? 13.543 13.786 -15.822 1.00 97.00 67 LEU A C 1
ATOM 536 O O . LEU A 1 67 ? 14.009 14.783 -15.262 1.00 97.00 67 LEU A O 1
ATOM 540 N N . GLN A 1 68 ? 13.849 13.458 -17.072 1.00 96.56 68 GLN A N 1
ATOM 541 C CA . GLN A 1 68 ? 14.710 14.242 -17.939 1.00 96.56 68 GLN A CA 1
ATOM 542 C C . GLN A 1 68 ? 14.023 14.505 -19.279 1.00 96.56 68 GLN A C 1
ATOM 544 O O . GLN A 1 68 ? 13.779 13.603 -20.073 1.00 96.56 68 GLN A O 1
ATOM 549 N N . ILE A 1 69 ? 13.757 15.776 -19.546 1.00 94.81 69 ILE A N 1
ATOM 550 C CA . ILE A 1 69 ? 13.183 16.311 -20.776 1.00 94.81 69 ILE A CA 1
ATOM 551 C C . ILE A 1 69 ? 14.305 16.977 -21.573 1.00 94.81 69 ILE A C 1
ATOM 553 O O . ILE A 1 69 ? 14.981 17.886 -21.082 1.00 94.81 69 ILE A O 1
ATOM 557 N N . ALA A 1 70 ? 14.495 16.552 -22.819 1.00 92.94 70 ALA A N 1
ATOM 558 C CA . ALA A 1 70 ? 15.437 17.159 -23.750 1.00 92.94 70 ALA A CA 1
ATOM 559 C C . ALA A 1 70 ? 14.755 17.416 -25.099 1.00 92.94 70 ALA A C 1
ATOM 561 O O . ALA A 1 70 ? 14.442 16.497 -25.855 1.00 92.94 70 ALA A O 1
ATOM 562 N N . GLY A 1 71 ? 14.524 18.694 -25.411 1.00 88.88 71 GLY A N 1
ATOM 563 C CA . GLY A 1 71 ? 13.842 19.094 -26.640 1.00 88.88 71 GLY A CA 1
ATOM 564 C C . GLY A 1 71 ? 12.420 18.532 -26.707 1.00 88.88 71 GLY A C 1
ATOM 565 O O . GLY A 1 71 ? 11.587 18.849 -25.863 1.00 88.88 71 GLY A O 1
ATOM 566 N N . SER A 1 72 ? 12.150 17.709 -27.721 1.00 88.69 72 SER A N 1
ATOM 567 C CA . SER A 1 72 ? 10.852 17.062 -27.949 1.00 88.69 72 SER A CA 1
ATOM 568 C C . SER A 1 72 ? 10.789 15.619 -27.423 1.00 88.69 72 SER A C 1
ATOM 570 O O . SER A 1 72 ? 10.002 14.817 -27.924 1.00 88.69 72 SER A O 1
ATOM 572 N N . GLN A 1 73 ? 11.659 15.249 -26.485 1.00 93.38 73 GLN A N 1
ATOM 573 C CA . GLN A 1 73 ? 11.738 13.897 -25.939 1.00 93.38 73 GLN A CA 1
ATOM 574 C C . GLN A 1 73 ? 11.873 13.947 -24.418 1.00 93.38 73 GLN A C 1
ATOM 576 O O . GLN A 1 73 ? 12.431 14.901 -23.872 1.00 93.38 73 GLN A O 1
ATOM 581 N N . ALA A 1 74 ? 11.368 12.917 -23.744 1.00 95.75 74 ALA A N 1
ATOM 582 C CA . ALA A 1 74 ? 11.474 12.773 -22.304 1.00 95.75 74 ALA A CA 1
ATOM 583 C C . ALA A 1 74 ? 11.745 11.322 -21.908 1.00 95.75 74 ALA A C 1
ATOM 585 O O . ALA A 1 74 ? 11.282 10.383 -22.563 1.00 95.75 74 ALA A O 1
ATOM 586 N N . TRP A 1 75 ? 12.482 11.168 -20.815 1.00 96.75 75 TRP A N 1
ATOM 587 C CA . TRP A 1 75 ? 12.830 9.890 -20.221 1.00 96.75 75 TRP A CA 1
ATOM 588 C C . TRP A 1 75 ? 12.698 9.945 -18.706 1.00 96.75 75 TRP A C 1
ATOM 590 O O . TRP A 1 75 ? 12.878 10.995 -18.089 1.00 96.75 75 TRP A O 1
ATOM 600 N N . VAL A 1 76 ? 12.445 8.787 -18.112 1.00 96.88 76 VAL A N 1
ATOM 601 C CA . VAL A 1 76 ? 12.717 8.518 -16.704 1.00 96.88 76 VAL A CA 1
ATOM 602 C C . VAL A 1 76 ? 14.026 7.753 -16.644 1.00 96.88 76 VAL A C 1
ATOM 604 O O . VAL A 1 76 ? 14.093 6.595 -17.060 1.00 96.88 76 VAL A O 1
ATOM 607 N N . ILE A 1 77 ? 15.061 8.426 -16.150 1.00 96.44 77 ILE A N 1
ATOM 608 C CA . ILE A 1 77 ? 16.392 7.857 -15.970 1.00 96.44 77 ILE A CA 1
ATOM 609 C C . ILE A 1 77 ? 16.377 6.978 -14.729 1.00 96.44 77 ILE A C 1
ATOM 611 O O . ILE A 1 77 ? 16.064 7.454 -13.634 1.00 96.44 77 ILE A O 1
ATOM 615 N N . THR A 1 78 ? 16.684 5.697 -14.898 1.00 92.38 78 THR A N 1
ATOM 616 C CA . THR A 1 78 ? 16.541 4.707 -13.827 1.00 92.38 78 THR A CA 1
ATOM 617 C C . THR A 1 78 ? 17.873 4.450 -13.124 1.00 92.38 78 THR A C 1
ATOM 619 O O . THR A 1 78 ? 18.912 4.266 -13.752 1.00 92.38 78 THR A O 1
ATOM 622 N N . GLU A 1 79 ? 17.849 4.399 -11.791 1.00 83.94 79 GLU A N 1
ATOM 623 C CA . GLU A 1 79 ? 19.009 3.986 -10.978 1.00 83.94 79 GLU A CA 1
ATOM 624 C C . GLU A 1 79 ? 18.777 2.639 -10.270 1.00 83.94 7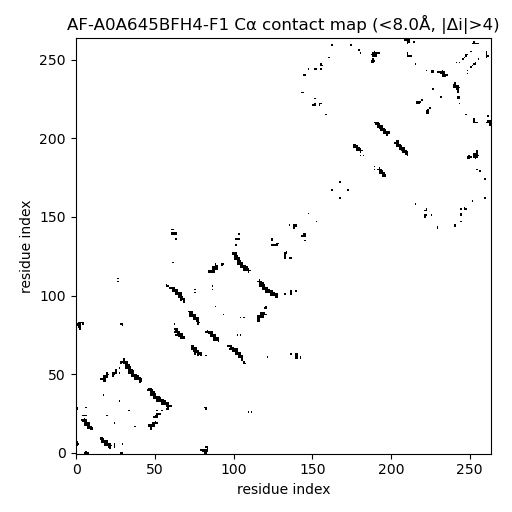9 GLU A C 1
ATOM 626 O O . GLU A 1 79 ? 19.625 2.160 -9.511 1.00 83.94 79 GLU A O 1
ATOM 631 N N . SER A 1 80 ? 17.631 1.996 -10.526 1.00 83.50 80 SER A N 1
ATOM 632 C CA . SER A 1 80 ? 17.271 0.732 -9.884 1.00 83.50 80 SER A CA 1
ATOM 633 C C . SER A 1 80 ? 18.216 -0.397 -10.300 1.00 83.50 80 SER A C 1
ATOM 635 O O . SER A 1 80 ? 18.519 -0.613 -11.473 1.00 83.50 80 SER A O 1
ATOM 637 N N . LYS A 1 81 ? 18.630 -1.214 -9.326 1.00 82.75 81 LYS A N 1
ATOM 638 C CA . LYS A 1 81 ? 19.500 -2.383 -9.562 1.00 82.75 81 LYS A CA 1
ATOM 639 C C . LYS A 1 81 ? 18.864 -3.439 -10.472 1.00 82.75 81 LYS A C 1
ATOM 641 O O . LYS A 1 81 ? 19.585 -4.278 -11.014 1.00 82.75 81 LYS A O 1
ATOM 646 N N . ASN A 1 82 ? 17.540 -3.406 -10.616 1.00 85.94 82 ASN A N 1
ATOM 647 C CA . ASN A 1 82 ? 16.757 -4.400 -11.345 1.00 85.94 82 ASN A CA 1
ATOM 648 C C . ASN A 1 82 ? 16.185 -3.874 -12.673 1.00 85.94 82 ASN A C 1
ATOM 650 O O . ASN A 1 82 ? 15.528 -4.641 -13.378 1.00 85.94 82 ASN A O 1
ATOM 654 N N . MET A 1 83 ? 16.444 -2.608 -13.018 1.00 90.00 83 MET A N 1
ATOM 655 C CA . MET A 1 83 ? 16.007 -1.965 -14.258 1.00 90.00 83 MET A CA 1
ATOM 656 C C . MET A 1 83 ? 17.220 -1.308 -14.929 1.00 90.00 83 MET A C 1
ATOM 658 O O . MET A 1 83 ? 17.635 -0.236 -14.510 1.00 90.00 83 MET A O 1
ATOM 662 N N . PRO A 1 84 ? 17.843 -1.953 -15.929 1.00 89.00 84 PRO A N 1
ATOM 663 C CA . PRO A 1 84 ? 19.031 -1.408 -16.583 1.00 89.00 84 PRO A CA 1
ATOM 664 C C . PRO A 1 84 ? 18.717 -0.474 -17.764 1.00 89.00 84 PRO A C 1
ATOM 666 O O . PRO A 1 84 ? 19.633 -0.116 -18.500 1.00 89.00 84 PRO A O 1
ATOM 669 N N . TYR A 1 85 ? 17.446 -0.126 -17.974 1.00 93.12 85 TYR A N 1
ATOM 670 C CA . TYR A 1 85 ? 16.978 0.653 -19.118 1.00 93.12 85 TYR A CA 1
ATOM 671 C C . TYR A 1 85 ? 16.203 1.874 -18.648 1.00 93.12 85 TYR A C 1
ATOM 673 O O . TYR A 1 85 ? 15.382 1.771 -17.737 1.00 93.12 85 TYR A O 1
ATOM 681 N N . ASP A 1 86 ? 16.409 2.998 -19.321 1.00 95.94 86 ASP A N 1
ATOM 682 C CA . ASP A 1 86 ? 15.598 4.192 -19.112 1.00 95.94 86 ASP A CA 1
ATOM 683 C C . ASP A 1 86 ? 14.240 4.038 -19.794 1.00 95.94 86 ASP A C 1
ATOM 685 O O . ASP A 1 86 ? 14.100 3.321 -20.786 1.00 95.94 86 ASP A O 1
ATOM 689 N N . ILE A 1 87 ? 13.222 4.700 -19.250 1.00 96.88 87 ILE A N 1
ATOM 690 C CA . ILE A 1 87 ? 11.853 4.598 -19.762 1.00 96.88 87 ILE A CA 1
ATOM 691 C C . ILE A 1 87 ? 11.550 5.847 -20.564 1.00 96.88 87 ILE A C 1
ATOM 693 O O . ILE A 1 87 ? 11.582 6.953 -20.031 1.00 96.88 87 ILE A O 1
ATOM 697 N N . ARG A 1 88 ? 11.215 5.684 -21.837 1.00 96.81 88 ARG A N 1
ATOM 698 C CA . ARG A 1 88 ? 10.805 6.792 -22.688 1.00 96.81 88 ARG A CA 1
ATOM 699 C C . ARG A 1 88 ? 9.359 7.180 -22.409 1.00 96.81 88 ARG A C 1
ATOM 701 O O . ARG A 1 88 ? 8.464 6.341 -22.491 1.00 96.81 88 ARG A O 1
ATOM 708 N N . ILE A 1 89 ? 9.138 8.464 -22.144 1.00 95.75 89 ILE A N 1
ATOM 709 C CA . ILE A 1 89 ? 7.824 9.014 -21.809 1.00 95.75 89 ILE A CA 1
ATOM 710 C C . ILE A 1 89 ? 7.344 9.938 -22.940 1.00 95.75 89 ILE A C 1
ATOM 712 O O . ILE A 1 89 ? 8.096 10.825 -23.363 1.00 95.75 89 ILE A O 1
ATOM 716 N N . PRO A 1 90 ? 6.111 9.768 -23.450 1.00 92.44 90 PRO A N 1
ATOM 717 C CA . PRO A 1 90 ? 5.485 10.736 -24.347 1.00 92.44 90 PRO A CA 1
ATOM 718 C C . PRO A 1 90 ? 5.368 12.111 -23.678 1.00 92.44 90 PRO A C 1
ATOM 720 O O . PRO A 1 90 ? 4.920 12.227 -22.540 1.00 92.44 90 PRO A O 1
ATOM 723 N N . LEU A 1 91 ? 5.753 13.183 -24.372 1.00 88.38 91 LEU A N 1
ATOM 724 C CA . LEU A 1 91 ? 5.688 14.530 -23.791 1.00 88.38 91 LEU A CA 1
ATOM 725 C C . LEU A 1 91 ? 4.257 14.969 -23.480 1.00 88.38 91 LEU A C 1
ATOM 727 O O . LEU A 1 91 ? 4.048 15.773 -22.576 1.00 88.38 91 LEU A O 1
ATOM 731 N N . GLU A 1 92 ? 3.281 14.461 -24.230 1.00 87.56 92 GLU A N 1
ATOM 732 C CA . GLU A 1 92 ? 1.873 14.805 -24.058 1.00 87.56 92 GLU A CA 1
ATOM 733 C C . GLU A 1 92 ? 1.290 14.250 -22.753 1.00 87.56 92 GLU A C 1
ATOM 735 O O . GLU A 1 92 ? 0.286 14.77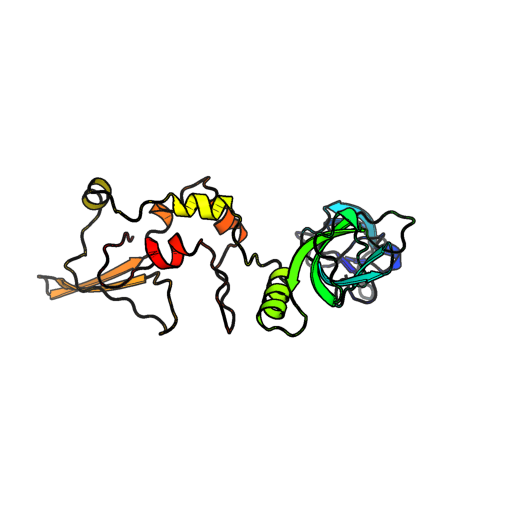3 -22.280 1.00 87.56 92 GLU A O 1
ATOM 740 N N . SER A 1 93 ? 1.915 13.221 -22.166 1.00 84.19 93 SER A N 1
ATOM 741 C CA . SER A 1 93 ? 1.505 12.630 -20.886 1.00 84.19 93 SER A CA 1
ATOM 742 C C . SER A 1 93 ? 2.224 13.231 -19.676 1.00 84.19 93 SER A C 1
ATOM 744 O O . SER A 1 93 ? 2.096 12.708 -18.574 1.00 84.19 93 SER A O 1
ATOM 746 N N . ILE A 1 94 ? 3.033 14.278 -19.868 1.00 86.00 94 ILE A N 1
ATOM 747 C CA . ILE A 1 94 ? 3.786 14.917 -18.788 1.00 86.00 94 ILE A CA 1
ATOM 748 C C . ILE A 1 94 ? 3.131 16.252 -18.438 1.00 86.00 94 ILE A C 1
ATOM 750 O O . ILE A 1 94 ? 3.267 17.240 -19.161 1.00 86.00 94 ILE A O 1
ATOM 754 N N . ASP A 1 95 ? 2.486 16.297 -17.275 1.00 84.06 95 ASP A N 1
ATOM 755 C CA . ASP A 1 95 ? 1.838 17.514 -16.773 1.00 84.06 95 ASP A CA 1
ATOM 756 C C . ASP A 1 95 ? 2.842 18.566 -16.269 1.00 84.06 95 ASP A C 1
ATOM 758 O O . ASP A 1 95 ? 2.546 19.763 -16.240 1.00 84.06 95 ASP A O 1
ATOM 762 N N . VAL A 1 96 ? 4.059 18.146 -15.902 1.00 82.62 96 VAL A N 1
ATOM 763 C CA . VAL A 1 96 ? 5.091 19.009 -15.311 1.00 82.62 96 VAL A CA 1
ATOM 764 C C . VAL A 1 96 ? 6.318 19.095 -16.213 1.00 82.62 96 VAL A C 1
ATOM 766 O O . VAL A 1 96 ? 7.022 18.117 -16.436 1.00 82.62 96 VAL A O 1
ATOM 769 N N . LYS A 1 97 ? 6.626 20.299 -16.703 1.00 80.25 97 LYS A N 1
ATOM 770 C CA . LYS A 1 97 ? 7.761 20.550 -17.616 1.00 80.25 97 LYS A CA 1
ATOM 771 C C . LYS A 1 97 ? 9.085 20.833 -16.898 1.00 80.25 97 LYS A C 1
ATOM 773 O O . LYS A 1 97 ? 9.967 21.480 -17.460 1.00 80.25 97 LYS A O 1
ATOM 778 N N . GLU A 1 98 ? 9.205 20.396 -15.652 1.00 89.25 98 GLU A N 1
ATOM 779 C CA . GLU A 1 98 ? 10.391 20.591 -14.824 1.00 89.25 98 GLU A CA 1
ATOM 780 C C . GLU A 1 98 ? 11.290 19.351 -14.874 1.00 89.25 98 GLU A C 1
ATOM 782 O O . GLU A 1 98 ? 10.834 18.223 -14.698 1.00 89.25 98 GLU A O 1
ATOM 787 N N . ASN A 1 99 ? 12.581 19.575 -15.118 1.00 93.81 99 ASN A N 1
ATOM 788 C CA . ASN A 1 99 ? 13.592 18.525 -15.151 1.00 93.81 99 ASN A CA 1
ATOM 789 C C . ASN A 1 99 ? 14.172 18.241 -13.774 1.00 93.81 99 ASN A C 1
ATOM 791 O O . ASN A 1 99 ? 14.289 19.134 -12.942 1.00 93.81 99 ASN A O 1
ATOM 795 N N . GLY A 1 100 ? 14.656 17.014 -13.593 1.00 94.81 100 GLY A N 1
ATOM 796 C CA . GLY A 1 100 ? 15.378 16.612 -12.391 1.00 94.81 100 GLY A CA 1
ATOM 797 C C . GLY A 1 100 ? 14.472 16.162 -11.251 1.00 94.81 100 GLY A C 1
ATOM 798 O O . GLY A 1 100 ? 14.984 15.798 -10.198 1.00 94.81 100 GLY A O 1
ATOM 799 N N . LEU A 1 101 ? 13.152 16.146 -11.448 1.00 95.62 101 LEU A N 1
ATOM 800 C CA . LEU A 1 101 ? 12.214 15.620 -10.463 1.00 95.62 101 LEU A CA 1
ATOM 801 C C . LEU A 1 101 ? 12.308 14.097 -10.388 1.00 95.62 101 LEU A C 1
ATOM 803 O O . LEU A 1 101 ? 12.404 13.415 -11.408 1.00 95.62 101 LEU A O 1
ATOM 807 N N . LYS A 1 102 ? 12.237 13.560 -9.173 1.00 95.44 102 LYS A N 1
ATOM 808 C CA . LYS A 1 102 ? 12.065 12.132 -8.941 1.00 95.44 102 LYS A CA 1
ATOM 809 C C . LYS A 1 102 ? 10.607 11.758 -9.192 1.00 95.44 102 LYS A C 1
ATOM 811 O O . LYS A 1 102 ? 9.692 12.414 -8.690 1.00 95.44 102 LYS A O 1
ATOM 816 N N . VAL A 1 103 ? 10.396 10.711 -9.978 1.00 94.75 103 VAL A N 1
ATOM 817 C CA . VAL A 1 103 ? 9.073 10.283 -10.446 1.00 94.75 103 VAL A CA 1
ATOM 818 C C . VAL A 1 103 ? 8.923 8.770 -10.356 1.00 94.75 103 VAL A C 1
ATOM 820 O O . VAL A 1 103 ? 9.911 8.031 -10.381 1.00 94.75 103 VAL A O 1
ATOM 823 N N . ALA A 1 104 ? 7.675 8.323 -10.267 1.00 93.19 104 ALA A N 1
ATOM 824 C CA . ALA A 1 104 ? 7.285 6.927 -10.389 1.00 93.19 104 ALA A CA 1
ATOM 825 C C . ALA A 1 104 ? 6.627 6.707 -11.758 1.00 93.19 104 ALA A C 1
ATOM 827 O O . ALA A 1 104 ? 5.705 7.437 -12.130 1.00 93.19 104 ALA A O 1
ATOM 828 N N . ALA A 1 105 ? 7.091 5.709 -12.508 1.00 93.94 105 ALA A N 1
ATOM 829 C CA . ALA A 1 105 ? 6.596 5.402 -13.847 1.00 93.94 105 ALA A CA 1
ATOM 830 C C . ALA A 1 105 ? 6.277 3.915 -14.020 1.00 93.94 105 ALA A C 1
ATOM 832 O O . ALA A 1 105 ? 6.870 3.056 -13.366 1.00 93.94 105 ALA A O 1
ATOM 833 N N . LEU A 1 106 ? 5.357 3.615 -14.933 1.00 93.75 106 LEU A N 1
ATOM 834 C CA . LEU A 1 106 ? 5.067 2.256 -15.386 1.00 93.75 106 LEU A CA 1
ATOM 835 C C . LEU A 1 106 ? 5.508 2.083 -16.834 1.00 93.75 106 LEU A C 1
ATOM 837 O O . LEU A 1 106 ? 5.457 3.022 -17.624 1.00 93.75 106 LEU A O 1
ATOM 841 N N . VAL A 1 107 ? 5.942 0.869 -17.173 1.00 95.19 107 VAL A N 1
ATOM 842 C CA . VAL A 1 107 ? 6.251 0.486 -18.554 1.00 95.19 107 VAL A CA 1
ATOM 843 C C . VAL A 1 107 ? 4.985 -0.054 -19.204 1.00 95.19 107 VAL A C 1
ATOM 845 O O . VAL A 1 107 ? 4.426 -1.047 -18.742 1.00 95.19 107 VAL A O 1
ATOM 848 N N . ASP A 1 108 ? 4.581 0.574 -20.301 1.00 93.31 108 ASP A N 1
ATOM 849 C CA . ASP A 1 108 ? 3.396 0.192 -21.068 1.00 93.31 108 ASP A CA 1
ATOM 850 C C . ASP A 1 108 ? 3.738 -0.875 -22.106 1.00 93.31 108 ASP A C 1
ATOM 852 O O . ASP A 1 108 ? 3.088 -1.918 -22.196 1.00 93.31 108 ASP A O 1
ATOM 856 N N . ASP A 1 109 ? 4.790 -0.631 -22.891 1.00 92.25 109 ASP A N 1
ATOM 857 C CA . ASP A 1 109 ? 5.230 -1.545 -23.939 1.00 92.25 109 ASP A CA 1
ATOM 858 C C . ASP A 1 109 ? 6.723 -1.386 -24.241 1.00 92.25 109 ASP A C 1
ATOM 860 O O . ASP A 1 109 ? 7.345 -0.357 -23.984 1.00 92.25 109 ASP A O 1
ATOM 864 N N . TRP A 1 110 ? 7.306 -2.418 -24.844 1.00 94.50 110 TRP A N 1
ATOM 865 C CA . TRP A 1 110 ? 8.653 -2.368 -25.386 1.00 94.50 110 TRP A CA 1
ATOM 866 C C . TRP A 1 110 ? 8.710 -2.996 -26.785 1.00 94.50 110 TRP A C 1
ATOM 868 O O . TRP A 1 110 ? 9.041 -4.183 -26.942 1.00 94.50 110 TRP A O 1
ATOM 878 N N . PRO A 1 111 ? 8.449 -2.192 -27.832 1.00 92.25 111 PRO A N 1
ATOM 879 C CA . PRO A 1 111 ? 8.472 -2.647 -29.214 1.00 92.25 111 PRO A CA 1
ATOM 880 C C . PRO A 1 111 ? 9.822 -3.258 -29.604 1.00 92.25 111 PRO A C 1
ATOM 882 O O . PRO A 1 111 ? 10.881 -2.740 -29.266 1.00 92.25 111 PRO A O 1
ATOM 885 N N . ARG A 1 112 ? 9.804 -4.326 -30.413 1.00 87.31 112 ARG A N 1
ATOM 886 C CA . ARG A 1 112 ? 11.014 -5.084 -30.814 1.00 87.31 112 ARG A CA 1
ATOM 887 C C . ARG A 1 112 ? 12.112 -4.266 -31.501 1.00 87.31 112 ARG A C 1
ATOM 889 O O . ARG A 1 112 ? 13.250 -4.711 -31.538 1.00 87.31 112 ARG A O 1
ATOM 896 N N . LYS A 1 113 ? 11.753 -3.143 -32.124 1.00 90.12 113 LYS A N 1
ATOM 897 C CA . LYS A 1 113 ? 12.685 -2.254 -32.837 1.00 90.12 113 LYS A CA 1
ATOM 898 C C . LYS A 1 113 ? 13.136 -1.059 -31.992 1.00 90.12 113 LYS A C 1
ATOM 900 O O . LYS A 1 113 ? 13.847 -0.212 -32.514 1.00 90.12 113 LYS A O 1
ATOM 905 N N . SER A 1 114 ? 12.655 -0.960 -30.755 1.00 90.81 114 SER A N 1
ATOM 906 C CA . SER A 1 114 ? 13.015 0.112 -29.836 1.00 90.81 114 SER A CA 1
ATOM 907 C C . SER A 1 114 ? 14.161 -0.344 -28.950 1.00 90.81 114 SER A C 1
ATOM 909 O O . SER A 1 114 ? 14.114 -1.449 -28.405 1.00 90.81 114 SER A O 1
ATOM 911 N N . ASP A 1 115 ? 15.146 0.527 -28.767 1.00 89.06 115 ASP A N 1
ATOM 912 C CA . ASP A 1 115 ? 16.254 0.294 -27.838 1.00 89.06 115 ASP A CA 1
ATOM 913 C C . ASP A 1 115 ? 15.822 0.459 -26.370 1.00 89.06 115 ASP A C 1
ATOM 915 O O . ASP A 1 115 ? 16.479 -0.047 -25.465 1.00 89.06 115 ASP A O 1
ATOM 919 N N . GLU A 1 116 ? 14.687 1.124 -26.143 1.00 93.31 116 GLU A N 1
ATOM 920 C CA . GLU A 1 116 ? 14.177 1.531 -24.833 1.00 93.31 116 GLU A CA 1
ATOM 921 C C . GLU A 1 116 ? 12.670 1.217 -24.687 1.00 93.31 116 GLU A C 1
ATOM 923 O O . GLU A 1 116 ? 11.930 1.264 -25.684 1.00 93.31 116 GLU A O 1
ATOM 928 N N . PRO A 1 117 ? 12.195 0.874 -23.475 1.00 95.81 117 PRO A N 1
ATOM 929 C CA . PRO A 1 117 ? 10.774 0.727 -23.179 1.00 95.81 117 PRO A CA 1
ATOM 930 C C . PRO A 1 117 ? 10.043 2.074 -23.199 1.00 95.81 117 PRO A C 1
ATOM 932 O O . PRO A 1 117 ? 10.609 3.112 -22.857 1.00 95.81 117 PRO A O 1
ATOM 935 N N . PHE A 1 118 ? 8.759 2.039 -23.547 1.00 96.00 118 PHE A N 1
ATOM 936 C CA . PHE A 1 118 ? 7.842 3.170 -23.438 1.00 96.00 118 PHE A CA 1
ATOM 937 C C . PHE A 1 118 ? 6.981 3.035 -22.187 1.00 96.00 118 PHE A C 1
ATOM 939 O O . PHE A 1 118 ? 6.603 1.928 -21.798 1.00 96.00 118 PHE A O 1
ATOM 946 N N . GLY A 1 119 ? 6.647 4.166 -21.581 1.00 95.75 119 GLY A N 1
ATOM 947 C CA . GLY A 1 119 ? 5.836 4.200 -20.377 1.00 95.75 119 GLY A CA 1
ATOM 948 C C . GLY A 1 119 ? 5.183 5.548 -20.127 1.00 95.75 119 GLY A C 1
ATOM 949 O O . GLY A 1 119 ? 5.317 6.484 -20.919 1.00 95.75 119 GLY A O 1
ATOM 950 N N . HIS A 1 120 ? 4.543 5.654 -18.970 1.00 95.00 120 HIS A N 1
ATOM 951 C CA . HIS A 1 120 ? 3.941 6.885 -18.475 1.00 95.00 120 HIS A CA 1
ATOM 952 C C . HIS A 1 120 ? 4.275 7.104 -16.998 1.00 95.00 120 HIS A C 1
ATOM 954 O O . HIS A 1 120 ? 4.589 6.172 -16.253 1.00 95.00 120 HIS A O 1
ATOM 960 N N . ILE A 1 121 ? 4.214 8.367 -16.581 1.00 94.25 121 ILE A N 1
ATOM 961 C CA . ILE A 1 121 ? 4.389 8.764 -15.184 1.00 94.25 121 ILE A CA 1
ATOM 962 C C . ILE A 1 121 ? 3.060 8.550 -14.465 1.00 94.25 121 ILE A C 1
ATOM 964 O O . ILE A 1 121 ? 2.020 8.997 -14.944 1.00 94.25 121 ILE A O 1
ATOM 968 N N . ILE A 1 122 ? 3.108 7.885 -13.315 1.00 90.81 122 ILE A N 1
ATOM 969 C CA . ILE A 1 122 ? 1.943 7.700 -12.442 1.00 90.81 122 ILE A CA 1
ATOM 970 C C . ILE A 1 122 ? 1.980 8.625 -11.225 1.00 90.81 122 ILE A C 1
ATOM 972 O O . ILE A 1 122 ? 0.937 8.895 -10.638 1.00 90.81 122 ILE A O 1
ATOM 976 N N . ASP A 1 123 ? 3.163 9.116 -10.837 1.00 90.31 123 ASP A N 1
ATOM 977 C CA . ASP A 1 123 ? 3.296 10.063 -9.732 1.00 90.31 123 ASP A CA 1
ATOM 978 C C . ASP A 1 123 ? 4.585 10.889 -9.823 1.00 90.31 123 ASP A C 1
ATOM 980 O O . ASP A 1 123 ? 5.630 10.412 -10.279 1.00 90.31 123 ASP A O 1
ATOM 984 N N . ILE A 1 124 ? 4.513 12.124 -9.329 1.00 92.69 124 ILE A N 1
ATOM 985 C CA . ILE A 1 124 ? 5.656 13.027 -9.190 1.00 92.69 124 ILE A CA 1
ATOM 986 C C . ILE A 1 124 ? 5.989 13.103 -7.708 1.00 92.69 124 ILE A C 1
AT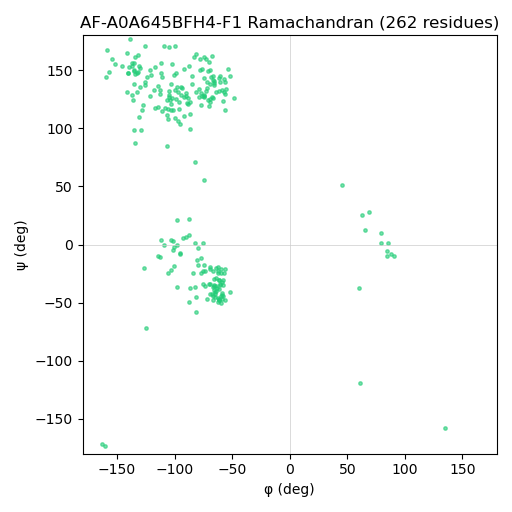OM 988 O O . ILE A 1 124 ? 5.223 13.644 -6.913 1.00 92.69 124 ILE A O 1
ATOM 992 N N . LEU A 1 125 ? 7.141 12.548 -7.336 1.00 91.75 125 LEU A N 1
ATOM 993 C CA . LEU A 1 125 ? 7.516 12.385 -5.935 1.00 91.75 125 LEU A CA 1
ATOM 994 C C . LEU A 1 125 ? 8.113 13.667 -5.352 1.00 91.75 125 LEU A C 1
ATOM 996 O O . LEU A 1 125 ? 7.846 13.980 -4.194 1.00 91.75 125 LEU A O 1
ATOM 1000 N N . GLY A 1 126 ? 8.879 14.412 -6.157 1.00 93.69 126 GLY A N 1
ATOM 1001 C CA . GLY A 1 126 ? 9.455 15.702 -5.772 1.00 93.69 126 GLY A CA 1
ATOM 1002 C C . GLY A 1 126 ? 10.926 15.856 -6.154 1.00 93.69 126 GLY A C 1
ATOM 1003 O O . GLY A 1 126 ? 11.421 15.199 -7.071 1.00 93.69 126 GLY A O 1
ATOM 1004 N N . ALA A 1 127 ? 11.630 16.753 -5.465 1.00 94.75 127 ALA A N 1
ATOM 1005 C CA . ALA A 1 127 ? 13.044 17.017 -5.710 1.00 94.75 127 ALA A CA 1
ATOM 1006 C C . ALA A 1 127 ? 13.936 15.933 -5.064 1.00 94.75 127 ALA A C 1
ATOM 1008 O O . ALA A 1 127 ? 13.743 15.604 -3.892 1.00 94.75 127 ALA A O 1
ATOM 1009 N N . PRO A 1 128 ? 14.941 15.391 -5.776 1.00 93.25 128 PRO A N 1
ATOM 1010 C CA . PRO A 1 128 ? 15.881 14.428 -5.204 1.00 93.25 128 PRO A CA 1
ATOM 1011 C C . PRO A 1 128 ? 16.593 14.971 -3.960 1.00 93.25 128 PRO A C 1
ATOM 1013 O O . PRO A 1 128 ? 17.007 16.131 -3.929 1.00 93.25 128 PRO A O 1
ATOM 1016 N N . GLY A 1 129 ? 16.773 14.118 -2.951 1.00 91.75 129 GLY A N 1
ATOM 1017 C CA . GLY A 1 129 ? 17.409 14.477 -1.680 1.00 91.75 129 GLY A CA 1
ATOM 1018 C C . GLY A 1 129 ? 16.474 15.104 -0.641 1.00 91.75 129 GLY A C 1
ATOM 1019 O O . GLY A 1 129 ? 16.872 15.230 0.517 1.00 91.75 129 GLY A O 1
ATOM 1020 N N . ASP A 1 130 ? 15.237 15.456 -1.006 1.00 93.62 130 ASP A N 1
ATOM 1021 C CA . ASP A 1 130 ? 14.201 15.782 -0.025 1.00 93.62 130 ASP A CA 1
ATOM 1022 C C . ASP A 1 130 ? 13.726 14.513 0.701 1.00 93.62 130 ASP A C 1
ATOM 1024 O O . ASP A 1 130 ? 13.445 13.492 0.075 1.00 93.62 130 ASP A O 1
ATOM 1028 N N . ASN A 1 131 ? 13.599 14.581 2.030 1.00 88.44 131 ASN A N 1
ATOM 1029 C CA . ASN A 1 131 ? 13.282 13.409 2.851 1.00 88.44 131 ASN A CA 1
ATOM 1030 C C . ASN A 1 131 ? 11.938 12.768 2.456 1.00 88.44 131 ASN A C 1
ATOM 1032 O O . ASN A 1 131 ? 11.858 11.556 2.277 1.00 88.44 131 ASN A O 1
ATOM 1036 N N . ASN A 1 132 ? 10.888 13.569 2.235 1.00 87.06 132 ASN A N 1
ATOM 1037 C CA . ASN A 1 132 ? 9.591 13.022 1.826 1.00 87.06 132 ASN A CA 1
ATOM 1038 C C . ASN A 1 132 ? 9.675 12.354 0.452 1.00 87.06 132 ASN A C 1
ATOM 1040 O O . ASN A 1 132 ? 9.105 11.283 0.253 1.00 87.06 132 ASN A O 1
ATOM 1044 N N . THR A 1 133 ? 10.412 12.970 -0.472 1.00 91.06 133 THR A N 1
ATOM 1045 C CA . THR A 1 133 ? 10.623 12.439 -1.822 1.00 91.06 133 THR A CA 1
ATOM 1046 C C . THR A 1 133 ? 11.343 11.088 -1.789 1.00 91.06 133 THR A C 1
ATOM 1048 O O . THR A 1 133 ? 10.904 10.142 -2.445 1.00 91.06 133 THR A O 1
ATOM 1051 N N . GLU A 1 134 ? 12.415 10.964 -1.001 1.00 90.44 134 GLU A N 1
ATOM 1052 C CA . GLU A 1 134 ? 13.160 9.706 -0.856 1.00 90.44 134 GLU A CA 1
ATOM 1053 C C . GLU A 1 134 ? 12.322 8.613 -0.182 1.00 90.44 134 GLU A C 1
ATOM 1055 O O . GLU A 1 134 ? 12.335 7.461 -0.616 1.00 90.44 134 GLU A O 1
ATOM 1060 N N . MET A 1 135 ? 11.527 8.967 0.829 1.00 87.69 135 MET A N 1
ATOM 1061 C CA . MET A 1 135 ? 10.649 8.006 1.496 1.00 87.69 135 MET A CA 1
ATOM 1062 C C . MET A 1 135 ? 9.538 7.503 0.573 1.00 87.69 135 MET A C 1
ATOM 1064 O O . MET A 1 135 ? 9.303 6.296 0.506 1.00 87.69 135 MET A O 1
ATOM 1068 N N . HIS A 1 136 ? 8.882 8.386 -0.185 1.00 87.56 136 HIS A N 1
ATOM 1069 C CA . HIS A 1 136 ? 7.875 7.964 -1.163 1.00 87.56 136 HIS A CA 1
ATOM 1070 C C . HIS A 1 136 ? 8.480 7.113 -2.283 1.00 87.56 136 HIS A C 1
ATOM 1072 O O . HIS A 1 136 ? 7.850 6.155 -2.727 1.00 87.56 136 HIS A O 1
ATOM 1078 N N . ALA A 1 137 ? 9.713 7.410 -2.702 1.00 89.19 137 ALA A N 1
ATOM 1079 C CA . ALA A 1 137 ? 10.444 6.598 -3.667 1.00 89.19 137 ALA A CA 1
ATOM 1080 C C . ALA A 1 137 ? 10.679 5.172 -3.156 1.00 89.19 137 ALA A C 1
ATOM 1082 O O . ALA A 1 137 ? 10.383 4.216 -3.869 1.00 89.19 137 ALA A O 1
ATOM 1083 N N . ILE A 1 138 ? 11.142 5.024 -1.911 1.00 87.69 138 ILE A N 1
ATOM 1084 C CA . ILE A 1 138 ? 11.332 3.712 -1.282 1.00 87.69 138 ILE A CA 1
ATOM 1085 C C . ILE A 1 138 ? 9.998 2.962 -1.217 1.00 87.69 138 ILE A C 1
ATOM 1087 O O . ILE A 1 138 ? 9.915 1.817 -1.657 1.00 87.69 138 ILE A O 1
ATOM 1091 N N . LEU A 1 139 ? 8.940 3.604 -0.713 1.00 87.19 139 LEU A N 1
ATOM 1092 C CA . LEU A 1 139 ? 7.616 2.984 -0.609 1.00 87.19 139 LEU A CA 1
ATOM 1093 C C . LEU A 1 139 ? 7.122 2.481 -1.968 1.00 87.19 139 LEU A C 1
ATOM 1095 O O . LEU A 1 139 ? 6.726 1.322 -2.091 1.00 87.19 139 LEU A O 1
ATOM 1099 N N . ALA A 1 140 ? 7.225 3.309 -3.005 1.00 85.44 140 ALA A N 1
ATOM 1100 C CA . ALA A 1 140 ? 6.811 2.941 -4.349 1.00 85.44 140 ALA A CA 1
ATOM 1101 C C . ALA A 1 140 ? 7.679 1.822 -4.964 1.00 85.44 140 ALA A C 1
ATOM 1103 O O . ALA A 1 140 ? 7.128 0.930 -5.607 1.00 85.44 140 ALA A O 1
ATOM 1104 N N . GLU A 1 141 ? 8.995 1.792 -4.716 1.00 84.12 141 GLU A N 1
ATOM 1105 C CA . GLU A 1 141 ? 9.883 0.705 -5.172 1.00 84.12 141 GLU A CA 1
ATOM 1106 C C . GLU A 1 141 ? 9.515 -0.650 -4.540 1.00 84.12 141 GLU A C 1
ATOM 1108 O O . GLU A 1 141 ? 9.544 -1.689 -5.208 1.00 84.12 141 GLU A O 1
ATOM 1113 N N . PHE A 1 142 ? 9.105 -0.651 -3.269 1.00 83.38 142 PHE A N 1
ATOM 1114 C CA . PHE A 1 142 ? 8.600 -1.850 -2.594 1.00 83.38 142 PHE A CA 1
ATOM 1115 C C . PHE A 1 142 ? 7.139 -2.180 -2.938 1.00 83.38 142 PHE A C 1
ATOM 1117 O O . PHE A 1 142 ? 6.642 -3.226 -2.520 1.00 83.38 142 PHE A O 1
ATOM 1124 N N . GLY A 1 143 ? 6.466 -1.347 -3.740 1.00 79.62 143 GLY A N 1
ATOM 1125 C CA . GLY A 1 143 ? 5.055 -1.513 -4.085 1.00 79.62 143 GLY A CA 1
ATOM 1126 C C . GLY A 1 143 ? 4.119 -1.277 -2.900 1.00 79.62 143 GLY A C 1
ATOM 1127 O O . GLY A 1 143 ? 3.051 -1.873 -2.848 1.00 79.62 143 GLY A O 1
ATOM 1128 N N . LEU A 1 144 ? 4.533 -0.450 -1.938 1.00 83.25 144 LEU A N 1
ATOM 1129 C CA . LEU A 1 144 ? 3.744 -0.087 -0.768 1.00 83.25 144 LEU A CA 1
ATOM 1130 C C . LEU A 1 144 ? 2.937 1.184 -1.073 1.00 83.25 144 LEU A C 1
ATOM 1132 O O . LEU A 1 144 ? 3.526 2.263 -1.218 1.00 83.25 144 LEU A O 1
ATOM 1136 N N . PRO A 1 145 ? 1.600 1.091 -1.184 1.00 78.31 145 PRO A N 1
ATOM 1137 C CA . PRO A 1 145 ? 0.771 2.240 -1.511 1.00 78.31 145 PRO A CA 1
ATOM 1138 C C . PRO A 1 145 ? 0.749 3.220 -0.336 1.00 78.31 145 PRO A C 1
ATOM 1140 O O . PRO A 1 145 ? 0.306 2.912 0.768 1.00 78.31 145 PRO A O 1
ATOM 1143 N N . TYR A 1 146 ? 1.216 4.440 -0.576 1.00 77.88 146 TYR A N 1
ATOM 1144 C CA . TYR A 1 146 ? 1.348 5.464 0.463 1.00 77.88 146 TYR A CA 1
ATOM 1145 C C . TYR A 1 146 ? 0.221 6.510 0.441 1.00 77.88 146 TYR A C 1
ATOM 1147 O O . TYR A 1 146 ? 0.147 7.359 1.325 1.00 77.88 146 TYR A O 1
ATOM 1155 N N . LYS A 1 147 ? -0.672 6.435 -0.553 1.00 85.06 147 LYS A N 1
ATOM 1156 C CA . LYS A 1 147 ? -1.899 7.235 -0.670 1.00 85.06 147 LYS A CA 1
ATOM 1157 C C . LYS A 1 147 ? -3.088 6.294 -0.795 1.00 85.06 147 LYS A C 1
ATOM 1159 O O . LYS A 1 147 ? -2.952 5.241 -1.413 1.00 85.06 147 LYS A O 1
ATOM 1164 N N . PHE A 1 148 ? -4.224 6.661 -0.218 1.00 91.00 148 PHE A N 1
ATOM 1165 C CA . PHE A 1 148 ? -5.494 6.002 -0.501 1.00 91.00 148 PHE A CA 1
ATOM 1166 C C . PHE A 1 148 ? -6.124 6.609 -1.751 1.00 91.00 148 PHE A C 1
ATOM 1168 O O . PHE A 1 148 ? -6.032 7.816 -1.989 1.00 91.00 148 PHE A O 1
ATOM 1175 N N . GLU A 1 149 ? -6.800 5.776 -2.534 1.00 91.56 149 GLU A N 1
ATOM 1176 C CA . GLU A 1 149 ? -7.614 6.255 -3.643 1.00 91.56 149 GLU A CA 1
ATOM 1177 C C . GLU A 1 149 ? -8.748 7.161 -3.139 1.00 91.56 149 GLU A C 1
ATOM 1179 O O . GLU A 1 149 ? -9.369 6.925 -2.097 1.00 91.56 149 GLU A O 1
ATOM 1184 N N . ALA A 1 150 ? -9.068 8.207 -3.902 1.00 93.88 150 ALA A N 1
ATOM 1185 C CA . ALA A 1 150 ? -10.005 9.242 -3.457 1.00 93.88 150 ALA A CA 1
ATOM 1186 C C . ALA A 1 150 ? -11.431 8.716 -3.201 1.00 93.88 150 ALA A C 1
ATOM 1188 O O . ALA A 1 150 ? -12.209 9.334 -2.474 1.00 93.88 150 ALA A O 1
ATOM 1189 N N . ASN A 1 151 ? -11.820 7.608 -3.832 1.00 95.81 151 ASN A N 1
ATOM 1190 C CA . ASN A 1 151 ? -13.095 6.935 -3.579 1.00 95.81 151 ASN A CA 1
ATOM 1191 C C . ASN A 1 151 ? -13.098 6.152 -2.255 1.00 95.81 151 ASN A C 1
ATOM 1193 O O . ASN A 1 151 ? -14.141 6.135 -1.605 1.00 95.81 151 ASN A O 1
ATOM 1197 N N . VAL A 1 152 ? -11.965 5.568 -1.847 1.00 96.00 152 VAL A N 1
ATOM 1198 C CA . VAL A 1 152 ? -11.800 4.876 -0.559 1.00 96.00 152 VAL A CA 1
ATOM 1199 C C . VAL A 1 152 ? -11.910 5.882 0.585 1.00 96.00 152 VAL A C 1
ATOM 1201 O O . VAL A 1 152 ? -12.708 5.681 1.499 1.00 96.00 152 VAL A O 1
ATOM 1204 N N . GLU A 1 153 ? -11.210 7.016 0.485 1.00 95.31 153 GLU A N 1
ATOM 1205 C CA . GLU A 1 153 ? -11.307 8.106 1.471 1.00 95.31 153 GLU A CA 1
ATOM 1206 C C . GLU A 1 153 ? -12.742 8.633 1.590 1.00 95.31 153 GLU A C 1
ATOM 1208 O O . GLU A 1 153 ? -13.307 8.712 2.679 1.00 95.31 153 GLU A O 1
ATOM 1213 N N . LYS A 1 154 ? -13.407 8.887 0.453 1.00 96.31 154 LYS A N 1
ATOM 1214 C CA . LYS A 1 154 ? -14.819 9.311 0.437 1.00 96.31 154 LYS A CA 1
ATOM 1215 C C . LYS A 1 154 ? -15.768 8.286 1.050 1.00 96.31 154 LYS A C 1
ATOM 1217 O O . LYS A 1 154 ? -16.842 8.664 1.515 1.00 96.31 154 LYS A O 1
ATOM 1222 N N . GLU A 1 155 ? -15.456 6.997 0.965 1.00 96.00 155 GLU A N 1
ATOM 1223 C CA . GLU A 1 155 ? -16.252 5.952 1.601 1.00 96.00 155 GLU A CA 1
ATOM 1224 C C . GLU A 1 155 ? -16.063 5.975 3.117 1.00 96.00 155 GLU A C 1
ATOM 1226 O O . GLU A 1 155 ? -17.058 6.016 3.844 1.00 96.00 155 GLU A O 1
ATOM 1231 N N . ALA A 1 156 ? -14.817 6.067 3.589 1.00 96.19 156 ALA A N 1
ATOM 1232 C CA . ALA A 1 156 ? -14.513 6.216 5.009 1.00 96.19 156 ALA A CA 1
ATOM 1233 C C . ALA A 1 156 ? -15.169 7.482 5.590 1.00 96.19 156 ALA A C 1
ATOM 1235 O O . ALA A 1 156 ? -15.798 7.449 6.654 1.00 96.19 156 ALA A O 1
ATOM 1236 N N . ASP A 1 157 ? -15.133 8.593 4.854 1.00 95.69 157 ASP A N 1
ATOM 1237 C CA . ASP A 1 157 ? -15.736 9.869 5.243 1.00 95.69 157 ASP A CA 1
ATOM 1238 C C . ASP A 1 157 ? -17.259 9.818 5.421 1.00 95.69 157 ASP A C 1
ATOM 1240 O O . ASP A 1 157 ? -17.802 10.605 6.200 1.00 95.69 157 ASP A O 1
ATOM 1244 N N . LYS A 1 158 ? -17.957 8.856 4.810 1.00 95.69 158 LYS A N 1
ATOM 1245 C CA . LYS A 1 158 ? -19.407 8.670 5.000 1.00 95.69 158 LYS A CA 1
ATOM 1246 C C . LYS A 1 158 ? -19.769 7.940 6.291 1.00 95.69 158 LYS A C 1
ATOM 1248 O O . LYS A 1 158 ? -20.923 8.005 6.710 1.00 95.69 158 LYS A O 1
ATOM 1253 N N . ILE A 1 159 ? -18.821 7.241 6.911 1.00 95.19 159 ILE A N 1
ATOM 1254 C CA . ILE A 1 159 ? -19.069 6.482 8.138 1.00 95.19 159 ILE A CA 1
ATOM 1255 C C . ILE A 1 159 ? -19.328 7.458 9.292 1.00 95.19 159 ILE A C 1
ATOM 1257 O O . ILE A 1 159 ? -18.536 8.366 9.543 1.00 95.19 159 ILE A O 1
ATOM 1261 N N . SER A 1 160 ? -20.457 7.298 9.977 1.00 93.44 160 SER A N 1
ATOM 1262 C CA . SER A 1 160 ? -20.837 8.153 11.105 1.00 93.44 160 SER A CA 1
ATOM 1263 C C . SER A 1 160 ? -19.881 7.972 12.285 1.00 93.44 160 SER A C 1
ATOM 1265 O O . SER A 1 160 ? -19.536 6.847 12.633 1.00 93.44 160 SER A O 1
ATOM 1267 N N . GLU A 1 161 ? -19.519 9.073 12.945 1.00 92.38 161 GLU A N 1
ATOM 1268 C CA . GLU A 1 161 ? -18.802 9.040 14.231 1.00 92.38 161 GLU A CA 1
ATOM 1269 C C . GLU A 1 161 ? -19.740 8.784 15.422 1.00 92.38 161 GLU A C 1
ATOM 1271 O O . GLU A 1 161 ? -19.294 8.469 16.520 1.00 92.38 161 GLU A O 1
ATOM 1276 N N . ILE A 1 162 ? -21.053 8.897 15.209 1.00 93.50 162 ILE A N 1
ATOM 1277 C CA . ILE A 1 162 ? -22.072 8.689 16.238 1.00 93.50 162 ILE A CA 1
ATOM 1278 C C . ILE A 1 162 ? -22.465 7.212 16.270 1.00 93.50 162 ILE A C 1
ATOM 1280 O O . ILE A 1 162 ? -22.987 6.690 15.279 1.00 93.50 162 ILE A O 1
ATOM 1284 N N . ILE A 1 163 ? -22.282 6.575 17.428 1.00 94.88 163 ILE A N 1
ATOM 1285 C CA . ILE A 1 163 ? -22.745 5.212 17.703 1.00 94.88 163 ILE A CA 1
ATOM 1286 C C . ILE A 1 163 ? -24.266 5.228 17.901 1.00 94.88 163 ILE A C 1
ATOM 1288 O O . ILE A 1 163 ? -24.805 6.009 18.688 1.00 94.88 163 ILE A O 1
ATOM 1292 N N . SER A 1 164 ? -24.981 4.362 17.181 1.00 95.31 164 SER A N 1
ATOM 1293 C CA . SER A 1 164 ? -26.442 4.298 17.277 1.00 95.31 164 SER A CA 1
ATOM 1294 C C . SER A 1 164 ? -26.908 3.707 18.615 1.00 95.31 164 SER A C 1
ATOM 1296 O O . SER A 1 164 ? -26.264 2.829 19.189 1.00 95.31 164 SER A O 1
ATOM 1298 N N . LEU A 1 165 ? -28.078 4.138 19.098 1.00 95.75 165 LEU A N 1
ATOM 1299 C CA . LEU A 1 165 ? -28.664 3.590 20.329 1.00 95.75 165 LEU A CA 1
ATOM 1300 C C . LEU A 1 165 ? -28.962 2.090 20.228 1.00 95.75 165 LEU A C 1
ATOM 1302 O O . LEU A 1 165 ? -28.921 1.396 21.242 1.00 95.75 165 LEU A O 1
ATOM 1306 N N . ASP A 1 166 ? -29.283 1.591 19.037 1.00 96.00 166 ASP A N 1
ATOM 1307 C CA . ASP A 1 166 ? -29.570 0.172 18.838 1.00 96.00 166 ASP A CA 1
ATOM 1308 C C . ASP A 1 166 ? -28.289 -0.669 18.887 1.00 96.00 166 ASP A C 1
ATOM 1310 O O . ASP A 1 166 ? -28.288 -1.735 19.503 1.00 96.00 166 ASP A O 1
ATOM 1314 N N . GLU A 1 167 ? -27.173 -0.137 18.374 1.00 95.50 167 GLU A N 1
ATOM 1315 C CA . GLU A 1 167 ? -25.851 -0.753 18.526 1.00 95.50 167 GLU A CA 1
ATOM 1316 C C . GLU A 1 167 ? -25.465 -0.848 20.009 1.00 95.50 167 GLU A C 1
ATOM 1318 O O . GLU A 1 167 ? -25.109 -1.925 20.483 1.00 95.50 167 GLU A O 1
ATOM 1323 N N . ILE A 1 168 ? -25.641 0.236 20.777 1.00 95.44 168 ILE A N 1
ATOM 1324 C CA . ILE A 1 168 ? -25.368 0.252 22.225 1.00 95.44 168 ILE A CA 1
ATOM 1325 C C . ILE A 1 168 ? -26.205 -0.807 22.954 1.00 95.44 168 ILE A C 1
ATOM 1327 O O . ILE A 1 168 ? -25.681 -1.531 23.796 1.00 95.44 168 ILE A O 1
ATOM 1331 N N . LYS A 1 169 ? -27.499 -0.931 22.630 1.00 96.25 169 LYS A N 1
ATOM 1332 C CA . LYS A 1 169 ? -28.393 -1.914 23.272 1.00 96.25 169 LYS A CA 1
ATOM 1333 C C . LYS A 1 169 ? -28.011 -3.363 22.975 1.00 96.25 169 LYS A C 1
ATOM 1335 O O . LYS A 1 169 ? -28.297 -4.230 23.795 1.00 96.25 169 LYS A O 1
ATOM 1340 N N . SER A 1 170 ? -27.421 -3.637 21.812 1.00 96.69 170 SER A N 1
ATOM 1341 C CA . SER A 1 170 ? -27.007 -4.994 21.429 1.00 96.69 170 SER A CA 1
ATOM 1342 C C . SER A 1 170 ? -25.714 -5.471 22.102 1.00 96.69 170 SER A C 1
ATOM 1344 O O . SER A 1 170 ? -25.406 -6.661 22.032 1.00 96.69 170 SER A O 1
ATOM 1346 N N . ARG A 1 171 ? -24.966 -4.575 22.761 1.00 96.56 171 ARG A N 1
ATOM 1347 C CA . ARG A 1 171 ? -23.633 -4.853 23.312 1.00 96.56 171 ARG A CA 1
ATOM 1348 C C . ARG A 1 171 ? -23.619 -4.839 24.836 1.00 96.56 171 ARG A C 1
ATOM 1350 O O . ARG A 1 171 ? -24.449 -4.211 25.492 1.00 96.56 171 ARG A O 1
ATOM 1357 N N . ARG A 1 172 ? -22.637 -5.532 25.417 1.00 95.81 172 ARG A N 1
ATOM 1358 C CA . ARG A 1 172 ? -22.358 -5.459 26.857 1.00 95.81 172 ARG A CA 1
ATOM 1359 C C . ARG A 1 172 ? -21.678 -4.123 27.163 1.00 95.81 172 ARG A C 1
ATOM 1361 O O . ARG A 1 172 ? -20.678 -3.781 26.546 1.00 95.81 172 ARG A O 1
ATOM 1368 N N . ASP A 1 173 ? -22.216 -3.383 28.127 1.00 96.06 173 ASP A N 1
ATOM 1369 C CA . ASP A 1 173 ? -21.717 -2.054 28.488 1.00 96.06 173 ASP A CA 1
ATOM 1370 C C . ASP A 1 173 ? -20.575 -2.130 29.514 1.00 96.06 173 ASP A C 1
ATOM 1372 O O . ASP A 1 173 ? -20.794 -2.492 30.673 1.00 96.06 173 ASP A O 1
ATOM 1376 N N . PHE A 1 174 ? -19.366 -1.753 29.090 1.00 96.00 174 PHE A N 1
ATOM 1377 C CA . PHE A 1 174 ? -18.172 -1.656 29.937 1.00 96.00 174 PHE A CA 1
ATOM 1378 C C . PHE A 1 174 ? -17.800 -0.216 30.322 1.00 96.00 174 PHE A C 1
ATOM 1380 O O . PHE A 1 174 ? -16.815 -0.020 31.027 1.00 96.00 174 PHE A O 1
ATOM 1387 N N . ARG A 1 175 ? -18.591 0.807 29.960 1.00 95.50 175 ARG A N 1
ATOM 1388 C CA . ARG A 1 175 ? -18.235 2.230 30.176 1.00 95.50 175 ARG A CA 1
ATOM 1389 C C . ARG A 1 175 ? -18.002 2.612 31.644 1.00 95.50 175 ARG A C 1
ATOM 1391 O O . ARG A 1 175 ? -17.372 3.626 31.923 1.00 95.50 175 ARG A O 1
ATOM 1398 N N . LYS A 1 176 ? -18.533 1.833 32.593 1.00 95.00 176 LYS A N 1
ATOM 1399 C CA . LYS A 1 176 ? -18.351 2.041 34.044 1.00 95.00 176 LYS A CA 1
ATOM 1400 C C . LYS A 1 176 ? -17.210 1.217 34.649 1.00 95.00 176 LYS A C 1
ATOM 1402 O O . LYS A 1 176 ? -16.912 1.390 35.829 1.00 95.00 176 LYS A O 1
ATOM 1407 N N . VAL A 1 177 ? -16.608 0.313 33.878 1.00 95.56 177 VAL A N 1
ATOM 1408 C CA . VAL A 1 177 ? -15.499 -0.535 34.320 1.00 95.56 177 VAL A CA 1
ATOM 1409 C C . VAL A 1 177 ? -14.184 0.195 34.026 1.00 95.56 177 VAL A C 1
ATOM 1411 O O . VAL A 1 177 ? -13.996 0.651 32.896 1.00 95.56 177 VAL A O 1
ATOM 1414 N N . PRO A 1 178 ? -13.257 0.316 34.998 1.00 94.75 178 PRO A N 1
ATOM 1415 C CA . PRO A 1 178 ? -11.946 0.911 34.756 1.00 94.75 178 PRO A CA 1
ATOM 1416 C C . PRO A 1 178 ? -11.219 0.191 33.617 1.00 94.75 178 PRO A C 1
ATOM 1418 O O . PRO A 1 178 ? -10.908 -0.996 33.729 1.00 94.75 178 PRO A O 1
ATOM 1421 N N . THR A 1 179 ? -10.976 0.922 32.530 1.00 97.06 179 THR A N 1
ATOM 1422 C CA . THR A 1 179 ? -10.412 0.411 31.276 1.00 97.06 179 THR A CA 1
ATOM 1423 C C . THR A 1 179 ? -9.339 1.379 30.782 1.00 97.06 179 THR A C 1
ATOM 1425 O O . THR A 1 179 ? -9.523 2.593 30.885 1.00 97.06 179 THR A O 1
ATOM 1428 N N . LEU A 1 180 ? -8.213 0.859 30.294 1.00 96.75 180 LEU A N 1
ATOM 1429 C CA . LEU A 1 180 ? -7.063 1.651 29.847 1.00 96.75 180 LEU A CA 1
ATOM 1430 C C . LEU A 1 180 ? -6.352 0.991 28.661 1.00 96.75 180 LEU A C 1
ATOM 1432 O O . LEU A 1 180 ? -6.381 -0.232 28.539 1.00 96.75 180 LEU A O 1
ATOM 1436 N N . THR A 1 181 ? -5.685 1.794 27.837 1.00 97.69 181 THR A N 1
ATOM 1437 C CA . THR A 1 181 ? -4.743 1.336 26.802 1.00 97.69 181 THR A CA 1
ATOM 1438 C C . THR A 1 181 ? -3.306 1.554 27.299 1.00 97.69 181 THR A C 1
ATOM 1440 O O . THR A 1 181 ? -3.077 2.371 28.203 1.00 97.69 181 THR A O 1
ATOM 1443 N N . ILE A 1 182 ? -2.339 0.791 26.785 1.00 96.88 182 ILE A N 1
ATOM 1444 C CA . ILE A 1 182 ? -0.916 0.923 27.140 1.00 96.88 182 ILE A CA 1
ATOM 1445 C C . ILE A 1 182 ? -0.093 0.868 25.858 1.00 96.88 182 ILE A C 1
ATOM 1447 O O . ILE A 1 182 ? 0.245 -0.208 25.376 1.00 96.88 182 ILE A O 1
ATOM 1451 N N . ASP A 1 183 ? 0.293 2.040 25.365 1.00 95.31 183 ASP A N 1
ATOM 1452 C CA . ASP A 1 183 ? 0.903 2.198 24.047 1.00 95.31 183 ASP A CA 1
ATOM 1453 C C . ASP A 1 183 ? 2.140 3.111 24.095 1.00 95.31 183 ASP A C 1
ATOM 1455 O O . ASP A 1 183 ? 2.307 3.892 25.045 1.00 95.31 183 ASP A O 1
ATOM 1459 N N . PRO A 1 184 ? 3.025 3.051 23.081 1.00 92.94 184 PRO A N 1
ATOM 1460 C CA . PRO A 1 184 ? 4.068 4.052 22.878 1.00 92.94 184 PRO A CA 1
ATOM 1461 C C . PRO A 1 184 ? 3.512 5.484 22.825 1.00 92.94 184 PRO A C 1
ATOM 1463 O O . PRO A 1 184 ? 2.384 5.723 22.404 1.00 92.94 184 PRO A O 1
ATOM 1466 N N . ALA A 1 185 ? 4.326 6.463 23.227 1.00 89.62 185 ALA A N 1
ATOM 1467 C CA . ALA A 1 185 ? 3.892 7.860 23.346 1.00 89.62 185 ALA A CA 1
ATOM 1468 C C . ALA A 1 185 ? 3.478 8.514 22.011 1.00 89.62 185 ALA A C 1
ATOM 1470 O O . ALA A 1 185 ? 2.795 9.537 22.012 1.00 89.62 185 ALA A O 1
ATOM 1471 N N . ASP A 1 186 ? 3.922 7.955 20.889 1.00 87.69 186 ASP A N 1
ATOM 1472 C CA . ASP A 1 186 ? 3.664 8.398 19.521 1.00 87.69 186 ASP A CA 1
ATOM 1473 C C . ASP A 1 186 ? 2.562 7.596 18.805 1.00 87.69 186 ASP A C 1
ATOM 1475 O O . ASP A 1 186 ? 2.196 7.950 17.679 1.00 87.69 186 ASP A O 1
ATOM 1479 N N . ALA A 1 187 ? 1.996 6.571 19.454 1.00 88.44 187 ALA A N 1
ATOM 1480 C CA . ALA A 1 187 ? 0.900 5.776 18.909 1.00 88.44 187 ALA A CA 1
ATOM 1481 C C . ALA A 1 187 ? -0.391 6.602 18.762 1.00 88.44 187 ALA A C 1
ATOM 1483 O O . ALA A 1 187 ? -0.694 7.491 19.567 1.00 88.44 187 ALA A O 1
ATOM 1484 N N . LYS A 1 188 ? -1.163 6.315 17.707 1.00 86.62 188 LYS A N 1
ATOM 1485 C CA . LYS A 1 188 ? -2.439 7.002 17.396 1.00 86.62 188 LYS A CA 1
ATOM 1486 C C . LYS A 1 188 ? -3.608 6.028 17.215 1.00 86.62 188 LYS A C 1
ATOM 1488 O O . LYS A 1 188 ? -4.775 6.411 17.325 1.00 86.62 188 LYS A O 1
ATOM 1493 N N . ASP A 1 189 ? -3.274 4.784 16.937 1.00 90.06 189 ASP A N 1
ATOM 1494 C CA . ASP A 1 189 ? -4.088 3.621 16.640 1.00 90.06 189 ASP A CA 1
ATOM 1495 C C . ASP A 1 189 ? -4.061 2.674 17.847 1.00 90.06 189 ASP A C 1
ATOM 1497 O O . ASP A 1 189 ? -3.234 1.776 17.926 1.00 90.06 189 ASP A O 1
ATOM 1501 N N . PHE A 1 190 ? -4.932 2.921 18.831 1.00 95.31 190 PHE A N 1
ATOM 1502 C CA . PHE A 1 190 ? -5.042 2.068 20.017 1.00 95.31 190 PHE A CA 1
ATOM 1503 C C . PHE A 1 190 ? -5.999 0.913 19.722 1.00 95.31 190 PHE A C 1
ATOM 1505 O O . PHE A 1 190 ? -7.219 1.100 19.757 1.00 95.31 190 PHE A O 1
ATOM 1512 N N . ASP A 1 191 ? -5.452 -0.255 19.396 1.00 96.38 191 ASP A N 1
ATOM 1513 C CA . ASP A 1 191 ? -6.238 -1.414 18.959 1.00 96.38 191 ASP A CA 1
ATOM 1514 C C . ASP A 1 191 ? -6.791 -2.244 20.123 1.00 96.38 191 ASP A C 1
ATOM 1516 O O . ASP A 1 191 ? -7.815 -2.914 19.966 1.00 96.38 191 ASP A O 1
ATOM 1520 N N . ASP A 1 192 ? -6.150 -2.189 21.291 1.00 97.44 192 ASP A N 1
ATOM 1521 C CA . ASP A 1 192 ? -6.533 -2.959 22.467 1.00 97.44 192 ASP A CA 1
ATOM 1522 C C . ASP A 1 192 ? -6.616 -2.125 23.750 1.00 97.44 192 ASP A C 1
ATOM 1524 O O . ASP A 1 192 ? -5.917 -1.132 23.956 1.00 97.44 192 ASP A O 1
ATOM 1528 N N . ALA A 1 193 ? -7.524 -2.536 24.635 1.00 98.12 193 ALA A N 1
ATOM 1529 C CA . ALA A 1 193 ? -7.654 -1.992 25.975 1.00 98.12 193 ALA A CA 1
ATOM 1530 C C . ALA A 1 193 ? -7.825 -3.109 27.005 1.00 98.12 193 ALA A C 1
ATOM 1532 O O . ALA A 1 193 ? -8.424 -4.155 26.747 1.00 98.12 193 ALA A O 1
ATOM 1533 N N . LEU A 1 194 ? -7.344 -2.856 28.218 1.00 98.06 194 LEU A N 1
ATOM 1534 C CA . LEU A 1 194 ? -7.427 -3.770 29.346 1.00 98.06 194 LEU A CA 1
ATOM 1535 C C . LEU A 1 194 ? -8.353 -3.203 30.413 1.00 98.06 194 LEU A C 1
ATOM 1537 O O . LEU A 1 194 ? -8.223 -2.048 30.821 1.00 98.06 194 LEU A O 1
ATOM 1541 N N . SER A 1 195 ? -9.254 -4.041 30.917 1.00 97.38 195 SER A N 1
ATOM 1542 C CA . SER A 1 195 ? -10.055 -3.737 32.102 1.00 97.38 195 SER A CA 1
ATOM 1543 C C . SER A 1 195 ? -9.814 -4.760 33.197 1.00 97.38 195 SER A C 1
ATOM 1545 O O . SER A 1 195 ? -9.661 -5.949 32.915 1.00 97.38 195 SER A O 1
ATOM 1547 N N . LEU A 1 196 ? -9.859 -4.322 34.451 1.00 95.88 196 LEU A N 1
ATOM 1548 C CA . LEU A 1 196 ? -9.697 -5.199 35.605 1.00 95.88 196 LEU A CA 1
ATOM 1549 C C . LEU A 1 196 ? -10.743 -4.860 36.665 1.00 95.88 196 LEU A C 1
ATOM 1551 O O . LEU A 1 196 ? -10.802 -3.726 37.142 1.00 95.88 196 LEU A O 1
ATOM 1555 N N . GLN A 1 197 ? -11.528 -5.851 37.085 1.00 95.88 197 GLN A N 1
ATOM 1556 C CA . GLN A 1 197 ? -12.456 -5.691 38.204 1.00 95.88 197 GLN A CA 1
ATOM 1557 C C . GLN A 1 197 ? -12.508 -6.926 39.098 1.00 95.88 197 GLN A C 1
ATOM 1559 O O . GLN A 1 197 ? -12.351 -8.059 38.645 1.00 95.88 197 GLN A O 1
ATOM 1564 N N . LYS A 1 198 ? -12.726 -6.706 40.395 1.00 96.50 198 LYS A N 1
ATOM 1565 C CA . LYS A 1 198 ? -12.900 -7.789 41.361 1.00 96.50 198 LYS A CA 1
ATOM 1566 C C . LYS A 1 198 ? -14.379 -8.148 41.459 1.00 96.50 198 LYS A C 1
ATOM 1568 O O . LYS A 1 198 ? -15.211 -7.274 41.686 1.00 96.50 198 LYS A O 1
ATOM 1573 N N . LEU A 1 199 ? -14.692 -9.425 41.300 1.00 96.06 199 LEU A N 1
ATOM 1574 C CA . LEU A 1 199 ? -16.041 -9.967 41.394 1.00 96.06 199 LEU A CA 1
ATOM 1575 C C . LEU A 1 199 ? -16.430 -10.231 42.856 1.00 96.06 199 LEU A C 1
ATOM 1577 O O . LEU A 1 199 ? -15.574 -10.379 43.732 1.00 96.06 199 LEU A O 1
ATOM 1581 N N . GLU A 1 200 ? -17.733 -10.354 43.115 1.00 96.12 200 GLU A N 1
ATOM 1582 C CA . GLU A 1 200 ? -18.279 -10.615 44.459 1.00 96.12 200 GLU A CA 1
ATOM 1583 C C . GLU A 1 200 ? -17.753 -11.917 45.081 1.00 96.12 200 GLU A C 1
ATOM 1585 O O . GLU A 1 200 ? -17.549 -12.000 46.289 1.00 96.12 200 GLU A O 1
ATOM 1590 N N . ASN A 1 201 ? -17.466 -12.924 44.251 1.00 96.56 201 ASN A N 1
ATOM 1591 C CA . ASN A 1 201 ? -16.892 -14.202 44.681 1.00 96.56 201 ASN A CA 1
ATOM 1592 C C . ASN A 1 201 ? -15.389 -14.126 45.020 1.00 96.56 201 ASN A C 1
ATOM 1594 O O . ASN A 1 201 ? -14.785 -15.145 45.348 1.00 96.56 201 ASN A O 1
ATOM 1598 N N . GLY A 1 202 ? -14.777 -12.942 44.930 1.00 97.00 202 GLY A N 1
ATOM 1599 C CA . GLY A 1 202 ? -13.366 -12.709 45.223 1.00 97.00 202 GLY A CA 1
ATOM 1600 C C . GLY A 1 202 ? -12.415 -12.922 44.043 1.00 97.00 202 GLY A C 1
ATOM 1601 O O . GLY A 1 202 ? -11.245 -12.551 44.170 1.00 97.00 202 GLY A O 1
ATOM 1602 N N . ASN A 1 203 ? -12.895 -13.451 42.910 1.00 98.00 203 ASN A N 1
ATOM 1603 C CA . ASN A 1 203 ? -12.100 -13.611 41.692 1.00 98.00 203 ASN A CA 1
ATOM 1604 C C . ASN A 1 203 ? -11.884 -12.267 40.986 1.00 98.00 203 ASN A C 1
ATOM 1606 O O . ASN A 1 203 ? -12.621 -11.306 41.197 1.00 98.00 203 ASN A O 1
ATOM 1610 N N . TRP A 1 204 ? -10.887 -12.218 40.109 1.00 96.81 204 TRP A N 1
ATOM 1611 C CA . TRP A 1 204 ? -10.667 -11.093 39.205 1.00 96.81 204 TRP A CA 1
ATOM 1612 C C . TRP A 1 204 ? -11.226 -11.417 37.821 1.00 96.81 204 TRP A C 1
ATOM 1614 O O . TRP A 1 204 ? -10.972 -12.497 37.291 1.00 96.81 204 TRP A O 1
ATOM 1624 N N . GLU A 1 205 ? -11.975 -10.482 37.244 1.00 96.88 205 GLU A N 1
ATOM 1625 C CA . GLU A 1 205 ? -12.329 -10.473 35.826 1.00 96.88 205 GLU A CA 1
ATOM 1626 C C . GLU A 1 205 ? -11.336 -9.557 35.104 1.00 96.88 205 GLU A C 1
ATOM 1628 O O . GLU A 1 205 ? -11.181 -8.386 35.464 1.00 96.88 205 GLU A O 1
ATOM 1633 N N . ILE A 1 206 ? -10.648 -10.117 34.110 1.00 96.94 206 ILE A N 1
ATOM 1634 C CA . ILE A 1 206 ? -9.781 -9.387 33.186 1.00 96.94 206 ILE A CA 1
ATOM 1635 C C . ILE A 1 206 ? -10.524 -9.323 31.856 1.00 96.94 206 ILE A C 1
ATOM 1637 O O . ILE A 1 206 ? -10.925 -10.359 31.327 1.00 96.94 206 ILE A O 1
ATOM 1641 N N . GLY A 1 207 ? -10.713 -8.114 31.339 1.00 97.00 207 GLY A N 1
ATOM 1642 C CA . GLY A 1 207 ? -11.249 -7.875 30.003 1.00 97.00 207 GLY A CA 1
ATOM 1643 C C . GLY A 1 207 ? -10.126 -7.448 29.072 1.00 97.00 207 GLY A C 1
ATOM 1644 O O . GLY A 1 207 ? -9.340 -6.574 29.436 1.00 97.00 207 GLY A O 1
ATOM 1645 N N . VAL A 1 208 ? -10.062 -8.075 27.902 1.00 98.06 208 VAL A N 1
ATOM 1646 C CA . VAL A 1 208 ? -9.256 -7.628 26.765 1.00 98.06 208 VAL A CA 1
ATOM 1647 C C . VAL A 1 208 ? -10.257 -7.177 25.717 1.00 98.06 208 VAL A C 1
ATOM 1649 O O . VAL A 1 208 ? -11.051 -7.993 25.259 1.00 98.06 208 VAL A O 1
ATOM 1652 N N . HIS A 1 209 ? -10.252 -5.888 25.411 1.00 98.12 209 HIS A N 1
ATOM 1653 C CA . HIS A 1 209 ? -11.202 -5.251 24.507 1.00 98.12 209 HIS A CA 1
ATOM 1654 C C . HIS A 1 209 ? -10.462 -4.899 23.234 1.00 98.12 209 HIS A C 1
ATOM 1656 O O . HIS A 1 209 ? -9.527 -4.106 23.295 1.00 98.12 209 HIS A O 1
ATOM 1662 N N . ILE A 1 210 ? -10.863 -5.473 22.106 1.00 98.12 210 ILE A N 1
ATOM 1663 C CA . ILE A 1 210 ? -10.230 -5.183 20.813 1.00 98.12 210 ILE A CA 1
ATOM 1664 C C . ILE A 1 210 ? -11.127 -4.241 20.019 1.00 98.12 210 ILE A C 1
ATOM 1666 O O . ILE A 1 210 ? -12.344 -4.426 20.003 1.00 98.12 210 ILE A O 1
ATOM 1670 N N . ALA A 1 211 ? -10.552 -3.239 19.357 1.00 97.69 211 ALA A N 1
ATOM 1671 C CA . ALA A 1 211 ? -11.268 -2.339 18.460 1.00 97.69 211 ALA A CA 1
ATOM 1672 C C . ALA A 1 211 ? -12.143 -3.122 17.466 1.00 97.69 211 ALA A C 1
ATOM 1674 O O . ALA A 1 211 ? -11.659 -3.992 16.737 1.00 97.69 211 ALA A O 1
ATOM 1675 N N . ASP A 1 212 ? -13.440 -2.809 17.397 1.00 96.94 212 ASP A N 1
ATOM 1676 C CA . ASP A 1 212 ? -14.354 -3.516 16.494 1.00 96.94 212 ASP A CA 1
ATOM 1677 C C . ASP A 1 212 ? -14.279 -2.956 15.067 1.00 96.94 212 ASP A C 1
ATOM 1679 O O . ASP A 1 212 ? -15.196 -2.306 14.557 1.00 96.94 212 ASP A O 1
ATOM 1683 N N . VAL A 1 213 ? -13.157 -3.230 14.401 1.00 96.94 213 VAL A N 1
ATOM 1684 C CA . VAL A 1 213 ? -12.914 -2.836 13.008 1.00 96.94 213 VAL A CA 1
ATOM 1685 C C . VAL A 1 213 ? -13.994 -3.402 12.079 1.00 96.94 213 VAL A C 1
ATOM 1687 O O . VAL A 1 213 ? -14.412 -2.731 11.135 1.00 96.94 213 VAL A O 1
ATOM 1690 N N . THR A 1 214 ? -14.506 -4.604 12.365 1.00 95.31 214 THR A N 1
ATOM 1691 C CA . THR A 1 214 ? -15.504 -5.294 11.527 1.00 95.31 214 THR A CA 1
ATOM 1692 C C . THR A 1 214 ? -16.884 -4.633 11.541 1.00 95.31 214 THR A C 1
ATOM 1694 O O . THR A 1 214 ? -17.688 -4.831 10.622 1.00 95.31 214 THR A O 1
ATOM 1697 N N . HIS A 1 215 ? -17.169 -3.800 12.547 1.00 95.50 215 HIS A N 1
ATOM 1698 C CA . HIS A 1 215 ? -18.347 -2.940 12.534 1.00 95.50 215 HIS A CA 1
ATOM 1699 C C . HIS A 1 215 ? -18.265 -1.876 11.425 1.00 95.50 215 HIS A C 1
ATOM 1701 O O . HIS A 1 215 ? -19.283 -1.539 10.811 1.00 95.50 215 HIS A O 1
ATOM 1707 N N . TYR A 1 216 ? -17.069 -1.360 11.144 1.00 95.94 216 TYR A N 1
ATOM 1708 C CA . TYR A 1 216 ? -16.869 -0.271 10.189 1.00 95.94 216 TYR A CA 1
ATOM 1709 C C . TYR A 1 216 ? -16.443 -0.755 8.800 1.00 95.94 216 TYR A C 1
ATOM 1711 O O . TYR A 1 216 ? -16.881 -0.198 7.795 1.00 95.94 216 TYR A O 1
ATOM 1719 N N . VAL A 1 217 ? -15.629 -1.808 8.730 1.00 96.88 217 VAL A N 1
ATOM 1720 C CA . VAL A 1 217 ? -15.148 -2.402 7.478 1.00 96.88 217 VAL A CA 1
ATOM 1721 C C . VAL A 1 217 ? -16.031 -3.596 7.133 1.00 96.88 217 VAL A C 1
ATOM 1723 O O . VAL A 1 217 ? -15.972 -4.639 7.783 1.00 96.88 217 VAL A O 1
ATOM 1726 N N . ARG A 1 218 ? -16.901 -3.430 6.130 1.00 95.31 218 ARG A N 1
ATOM 1727 C CA . ARG A 1 218 ? -17.897 -4.444 5.751 1.00 95.31 218 ARG A CA 1
ATOM 1728 C C . ARG A 1 218 ? -17.444 -5.279 4.550 1.00 95.31 218 ARG A C 1
ATOM 1730 O O . ARG A 1 218 ? -16.804 -4.725 3.654 1.00 95.31 218 ARG A O 1
ATOM 1737 N N . PRO A 1 219 ? -17.838 -6.564 4.477 1.00 96.31 219 PRO A N 1
ATOM 1738 C CA . PRO A 1 219 ? -17.547 -7.395 3.317 1.00 96.31 219 PRO A CA 1
ATOM 1739 C C . PRO A 1 219 ? -18.045 -6.793 2.000 1.00 96.31 219 PRO A C 1
ATOM 1741 O O . PRO A 1 219 ? -19.185 -6.335 1.909 1.00 96.31 219 PRO A O 1
ATOM 1744 N N . GLY A 1 220 ? -17.189 -6.801 0.982 1.00 95.81 220 GLY A N 1
ATOM 1745 C CA . GLY A 1 220 ? -17.430 -6.243 -0.348 1.00 95.81 220 GLY A CA 1
ATOM 1746 C C . GLY A 1 220 ? -17.271 -4.721 -0.460 1.00 95.81 220 GLY A C 1
ATOM 1747 O O . GLY A 1 220 ? -17.504 -4.179 -1.541 1.00 95.81 220 GLY A O 1
ATOM 1748 N N . SER A 1 221 ? -16.903 -4.026 0.622 1.00 96.56 221 SER A N 1
ATOM 1749 C CA . SER A 1 221 ? -16.675 -2.571 0.626 1.00 96.56 221 SER A CA 1
ATOM 1750 C C . SER A 1 221 ? -15.370 -2.185 -0.087 1.00 96.56 221 SER A C 1
ATOM 1752 O O . SER A 1 221 ? -14.464 -3.013 -0.232 1.00 96.56 221 SER A O 1
ATOM 1754 N N . LEU A 1 222 ? -15.239 -0.925 -0.529 1.00 96.69 222 LEU A N 1
ATOM 1755 C CA . LEU A 1 222 ? -13.972 -0.463 -1.118 1.00 96.69 222 LEU A CA 1
ATOM 1756 C C . LEU A 1 222 ? -12.860 -0.461 -0.070 1.00 96.69 222 LEU A C 1
ATOM 1758 O O . LEU A 1 222 ? -11.718 -0.780 -0.385 1.00 96.69 222 LEU A O 1
ATOM 1762 N N . ILE A 1 223 ? -13.219 -0.148 1.175 1.00 97.19 223 ILE A N 1
ATOM 1763 C CA . ILE A 1 223 ? -12.296 -0.139 2.309 1.00 97.19 223 ILE A CA 1
ATOM 1764 C C . ILE A 1 223 ? -11.772 -1.550 2.594 1.00 97.19 223 ILE A C 1
ATOM 1766 O O . ILE A 1 223 ? -10.576 -1.706 2.812 1.00 97.19 223 ILE A O 1
ATOM 1770 N N . GLU A 1 224 ? -12.623 -2.584 2.550 1.00 97.00 224 GLU A N 1
ATOM 1771 C CA . GLU A 1 224 ? -12.169 -3.976 2.702 1.00 97.00 224 GLU A CA 1
ATOM 1772 C C . GLU A 1 224 ? -11.196 -4.357 1.586 1.00 97.00 224 GLU A C 1
ATOM 1774 O O . GLU A 1 224 ? -10.129 -4.902 1.860 1.00 97.00 224 GLU A O 1
ATOM 1779 N N . LYS A 1 225 ? -11.543 -4.057 0.329 1.00 96.12 225 LYS A N 1
ATOM 1780 C CA . LYS A 1 225 ? -10.684 -4.382 -0.812 1.00 96.12 225 LYS A CA 1
ATOM 1781 C C . LYS A 1 225 ? -9.307 -3.722 -0.691 1.00 96.12 225 LYS A C 1
ATOM 1783 O O . LYS A 1 225 ? -8.305 -4.378 -0.953 1.00 96.12 225 LYS A O 1
ATOM 1788 N N . GLU A 1 226 ? -9.268 -2.457 -0.285 1.00 95.06 226 GLU A N 1
ATOM 1789 C CA . GLU A 1 226 ? -8.024 -1.724 -0.039 1.00 95.06 226 GLU A CA 1
ATOM 1790 C C . GLU A 1 226 ? -7.232 -2.320 1.133 1.00 95.06 226 GLU A C 1
ATOM 1792 O O . GLU A 1 226 ? -6.026 -2.526 1.026 1.00 95.06 226 GLU A O 1
ATOM 1797 N N . ALA A 1 227 ? -7.900 -2.643 2.244 1.00 95.31 227 ALA A N 1
ATOM 1798 C CA . ALA A 1 227 ? -7.258 -3.252 3.405 1.00 95.31 227 ALA A CA 1
ATOM 1799 C C . ALA A 1 227 ? -6.643 -4.619 3.065 1.00 95.31 227 ALA A C 1
ATOM 1801 O O . ALA A 1 227 ? -5.547 -4.928 3.526 1.00 95.31 227 ALA A O 1
ATOM 1802 N N . LEU A 1 228 ? -7.319 -5.417 2.229 1.00 94.69 228 LEU A N 1
ATOM 1803 C CA . LEU A 1 228 ? -6.808 -6.693 1.723 1.00 94.69 228 LEU A CA 1
ATOM 1804 C C . LEU A 1 228 ? -5.581 -6.515 0.824 1.00 94.69 228 LEU A C 1
ATOM 1806 O O . LEU A 1 228 ? -4.648 -7.307 0.927 1.00 94.69 228 LEU A O 1
ATOM 1810 N N . ASP A 1 229 ? -5.577 -5.495 -0.037 1.00 90.44 229 ASP A N 1
ATOM 1811 C CA . ASP A 1 229 ? -4.443 -5.194 -0.920 1.00 90.44 229 ASP A CA 1
ATOM 1812 C C . ASP A 1 229 ? -3.213 -4.729 -0.124 1.00 90.44 229 ASP A C 1
ATOM 1814 O O . ASP A 1 229 ? -2.102 -5.209 -0.345 1.00 90.44 229 ASP A O 1
ATOM 1818 N N . ARG A 1 230 ? -3.425 -3.864 0.878 1.00 92.12 230 ARG A N 1
ATOM 1819 C CA . ARG A 1 230 ? -2.368 -3.396 1.791 1.00 92.12 230 ARG A CA 1
ATOM 1820 C C . ARG A 1 230 ? -1.874 -4.479 2.742 1.00 92.12 230 ARG A C 1
ATOM 1822 O O . ARG A 1 230 ? -0.698 -4.478 3.097 1.00 92.12 230 ARG A O 1
ATOM 1829 N N . ALA A 1 231 ? -2.766 -5.374 3.163 1.00 93.31 231 ALA A N 1
ATOM 1830 C CA . ALA A 1 231 ? -2.589 -6.479 4.109 1.00 93.31 231 ALA A CA 1
ATOM 1831 C C . ALA A 1 231 ? -2.154 -6.104 5.542 1.00 93.31 231 ALA A C 1
ATOM 1833 O O . ALA A 1 231 ? -2.592 -6.745 6.494 1.00 93.31 231 ALA A O 1
ATOM 1834 N N . THR A 1 232 ? -1.290 -5.104 5.722 1.00 92.75 232 THR A N 1
ATOM 1835 C CA . THR A 1 232 ? -0.779 -4.648 7.019 1.00 92.75 232 THR A CA 1
ATOM 1836 C C . THR A 1 232 ? -0.406 -3.170 6.969 1.00 92.75 232 THR A C 1
ATOM 1838 O O . THR A 1 232 ? -0.046 -2.640 5.918 1.00 92.75 232 THR A O 1
ATOM 1841 N N . SER A 1 233 ? -0.426 -2.508 8.126 1.00 91.25 233 SER A N 1
ATOM 1842 C CA . SER A 1 233 ? 0.257 -1.224 8.289 1.00 91.25 233 SER A CA 1
ATOM 1843 C C . SER A 1 233 ? 1.775 -1.441 8.231 1.00 91.25 233 SER A C 1
ATOM 1845 O O . SER A 1 233 ? 2.281 -2.455 8.722 1.00 91.25 233 SER A O 1
ATOM 1847 N N . VAL A 1 234 ? 2.509 -0.497 7.641 1.00 89.69 234 VAL A N 1
ATOM 1848 C CA . VAL A 1 234 ? 3.978 -0.510 7.577 1.00 89.69 234 VAL A CA 1
ATOM 1849 C C . VAL A 1 234 ? 4.524 0.664 8.377 1.00 89.69 234 VAL A C 1
ATOM 1851 O O . VAL A 1 234 ? 4.265 1.821 8.049 1.00 89.69 234 VAL A O 1
ATOM 1854 N N . TYR A 1 235 ? 5.303 0.367 9.414 1.00 86.81 235 TYR A N 1
ATOM 1855 C CA . TYR A 1 235 ? 5.917 1.368 10.282 1.00 86.81 235 TYR A CA 1
ATOM 1856 C C . TYR A 1 235 ? 7.348 1.644 9.817 1.00 86.81 235 TYR A C 1
ATOM 1858 O O . TYR A 1 235 ? 8.207 0.760 9.817 1.00 86.81 235 TYR A O 1
ATOM 1866 N N . LEU A 1 236 ? 7.590 2.879 9.391 1.00 84.38 236 LEU A N 1
ATOM 1867 C CA . LEU A 1 236 ? 8.901 3.405 9.037 1.00 84.38 236 LEU A CA 1
ATOM 1868 C C . LEU A 1 236 ? 9.449 4.225 10.207 1.00 84.38 236 LEU A C 1
ATOM 1870 O O . LEU A 1 236 ? 8.747 4.515 11.171 1.00 84.38 236 LEU A O 1
ATOM 1874 N N . VAL A 1 237 ? 10.717 4.624 10.113 1.00 82.94 237 VAL A N 1
ATOM 1875 C CA . VAL A 1 237 ? 11.384 5.387 11.181 1.00 82.94 237 VAL A CA 1
ATOM 1876 C C . VAL A 1 237 ? 10.687 6.725 11.460 1.00 82.94 237 VAL A C 1
ATOM 1878 O O . VAL A 1 237 ? 10.667 7.164 12.604 1.00 82.94 237 VAL A O 1
ATOM 1881 N N . ASP A 1 238 ? 10.136 7.381 10.436 1.00 81.25 238 ASP A N 1
ATOM 1882 C CA . ASP A 1 238 ? 9.552 8.723 10.542 1.00 81.25 238 ASP A CA 1
ATOM 1883 C C . ASP A 1 238 ? 8.026 8.773 10.346 1.00 81.25 238 ASP A C 1
ATOM 1885 O O . ASP A 1 238 ? 7.423 9.822 10.581 1.00 81.25 238 ASP A O 1
ATOM 1889 N N . ARG A 1 239 ? 7.391 7.687 9.884 1.00 81.00 239 ARG A N 1
ATOM 1890 C CA . ARG A 1 239 ? 5.958 7.656 9.550 1.00 81.00 239 ARG A CA 1
ATOM 1891 C C . ARG A 1 239 ? 5.381 6.246 9.543 1.00 81.00 239 ARG A C 1
ATOM 1893 O O . ARG A 1 239 ? 6.107 5.264 9.442 1.00 81.00 239 ARG A O 1
ATOM 1900 N N . THR A 1 240 ? 4.058 6.171 9.500 1.00 86.19 240 THR A N 1
ATOM 1901 C CA . THR A 1 240 ? 3.312 4.926 9.292 1.00 86.19 240 THR A CA 1
ATOM 1902 C C . THR A 1 240 ? 2.566 4.998 7.966 1.00 86.19 240 THR A C 1
ATOM 1904 O O . THR A 1 240 ? 1.953 6.018 7.657 1.00 86.19 240 THR A O 1
ATOM 1907 N N . VAL A 1 241 ? 2.602 3.918 7.187 1.00 89.38 241 VAL A N 1
ATOM 1908 C CA . VAL A 1 241 ? 1.688 3.685 6.064 1.00 89.38 241 VAL A CA 1
ATOM 1909 C C . VAL A 1 241 ? 0.545 2.824 6.596 1.00 89.38 241 VAL A C 1
ATOM 1911 O O . VAL A 1 241 ? 0.762 1.634 6.831 1.00 89.38 241 VAL A O 1
ATOM 1914 N N . PRO A 1 242 ? -0.640 3.394 6.858 1.00 92.06 242 PRO A N 1
ATOM 1915 C CA . PRO A 1 242 ? -1.704 2.655 7.516 1.00 92.06 242 PRO A CA 1
ATOM 1916 C C . PRO A 1 242 ? -2.415 1.709 6.539 1.00 92.06 242 PRO A C 1
ATOM 1918 O O . PRO A 1 242 ? -2.533 1.982 5.339 1.00 92.06 242 PRO A O 1
ATOM 1921 N N . MET A 1 243 ? -2.918 0.598 7.079 1.00 95.12 243 MET A N 1
ATOM 1922 C CA . MET A 1 243 ? -3.781 -0.347 6.360 1.00 95.12 243 MET A CA 1
ATOM 1923 C C . MET A 1 243 ? -5.167 0.243 6.062 1.00 95.12 243 MET A C 1
ATOM 1925 O O . MET A 1 243 ? -5.770 -0.068 5.040 1.00 95.12 243 MET A O 1
ATOM 1929 N N . LEU A 1 244 ? -5.680 1.084 6.961 1.00 95.88 244 LEU A N 1
ATOM 1930 C CA . LEU A 1 244 ? -7.000 1.703 6.860 1.00 95.88 244 LEU A CA 1
ATOM 1931 C C . LEU A 1 244 ? -6.872 3.227 6.767 1.00 95.88 244 LEU A C 1
ATOM 1933 O O . LEU A 1 244 ? -5.917 3.780 7.314 1.00 95.88 244 LEU A O 1
ATOM 1937 N N . PRO A 1 245 ? -7.836 3.919 6.135 1.00 95.69 245 PRO A N 1
ATOM 1938 C CA . PRO A 1 245 ? -7.889 5.378 6.150 1.00 95.69 245 PRO A CA 1
ATOM 1939 C C . PRO A 1 245 ? -7.822 5.937 7.574 1.00 95.69 245 PRO A C 1
ATOM 1941 O O . PRO A 1 245 ? -8.406 5.360 8.497 1.00 95.69 245 PRO A O 1
ATOM 1944 N N . GLU A 1 246 ? -7.178 7.094 7.760 1.00 92.62 246 GLU A N 1
ATOM 1945 C CA . GLU A 1 246 ? -6.921 7.657 9.097 1.00 92.62 246 GLU A CA 1
ATOM 1946 C C . GLU A 1 246 ? -8.199 7.890 9.912 1.00 92.62 246 GLU A C 1
ATOM 1948 O O . GLU A 1 246 ? -8.197 7.791 11.141 1.00 92.62 246 GLU A O 1
ATOM 1953 N N . LYS A 1 247 ? -9.318 8.185 9.239 1.00 95.00 247 LYS A N 1
ATOM 1954 C CA . LYS A 1 247 ? -10.620 8.324 9.896 1.00 95.00 247 LYS A CA 1
ATOM 1955 C C . LYS A 1 247 ? -11.048 7.036 10.607 1.00 95.00 247 LYS A C 1
ATOM 1957 O O . LYS A 1 247 ? -11.685 7.099 11.656 1.00 95.00 247 LYS A O 1
ATOM 1962 N N . LEU A 1 248 ? -10.695 5.877 10.064 1.00 95.56 248 LEU A N 1
ATOM 1963 C CA . LEU A 1 248 ? -10.944 4.597 10.711 1.00 95.56 248 LEU A CA 1
ATOM 1964 C C . LEU A 1 248 ? -9.871 4.295 11.750 1.00 95.56 248 LEU A C 1
ATOM 1966 O O . LEU A 1 248 ? -10.211 4.174 12.925 1.00 95.56 248 LEU A O 1
ATOM 1970 N N . SER A 1 249 ? -8.599 4.242 11.345 1.00 92.88 249 SER A N 1
ATOM 1971 C CA . SER A 1 249 ? -7.512 3.798 12.225 1.00 92.88 249 SER A CA 1
ATOM 1972 C C . SER A 1 249 ? -7.345 4.702 13.446 1.00 92.88 249 SER A C 1
ATOM 1974 O O . SER A 1 249 ? -7.364 4.218 14.567 1.00 92.88 249 SER A O 1
ATOM 1976 N N . ASN A 1 250 ? -7.280 6.023 13.255 1.00 91.00 250 ASN A N 1
ATOM 1977 C CA . ASN A 1 250 ? -6.886 6.972 14.304 1.00 91.00 250 ASN A CA 1
ATOM 1978 C C . ASN A 1 250 ? -8.088 7.583 15.042 1.00 91.00 250 ASN A C 1
ATOM 1980 O O . ASN A 1 250 ? -7.914 8.328 16.011 1.00 91.00 250 ASN A O 1
ATOM 1984 N N . LYS A 1 251 ? -9.319 7.334 14.570 1.00 92.50 251 LYS A N 1
ATOM 1985 C CA . LYS A 1 251 ? -10.535 7.870 15.200 1.00 92.50 251 LYS A CA 1
ATOM 1986 C C . LYS A 1 251 ? -11.532 6.784 15.567 1.00 92.50 251 LYS A C 1
ATOM 1988 O O . LYS A 1 251 ? -11.735 6.559 16.755 1.00 92.50 251 LYS A O 1
ATOM 1993 N N . LEU A 1 252 ? -12.200 6.173 14.591 1.00 95.00 252 LEU A N 1
ATOM 1994 C CA . LEU A 1 252 ? -13.355 5.309 14.860 1.00 95.00 252 LEU A CA 1
ATOM 1995 C C . LEU A 1 252 ? -12.973 4.002 15.562 1.00 95.00 252 LEU A C 1
ATOM 1997 O O . LEU A 1 252 ? -13.660 3.603 16.502 1.00 95.00 252 LEU A O 1
ATOM 2001 N N . CYS A 1 253 ? -11.884 3.373 15.119 1.00 96.19 253 CYS A N 1
ATOM 2002 C CA . CYS A 1 253 ? -11.390 2.115 15.669 1.00 96.19 253 CYS A CA 1
ATOM 2003 C C . CYS A 1 253 ? -10.472 2.340 16.878 1.00 96.19 253 CYS A C 1
ATOM 2005 O O . CYS A 1 253 ? -10.575 1.596 17.843 1.00 96.19 253 CYS A O 1
ATOM 2007 N N . SER A 1 254 ? -9.642 3.391 16.868 1.00 96.38 254 SER A N 1
ATOM 2008 C CA . SER A 1 254 ? -8.745 3.704 17.990 1.00 96.38 254 SER A CA 1
ATOM 2009 C C . SER A 1 254 ? -9.517 3.915 19.298 1.00 96.38 254 SER A C 1
ATOM 2011 O O . SER A 1 254 ? -10.394 4.788 19.389 1.00 96.38 254 SER A O 1
ATOM 2013 N N . LEU A 1 255 ? -9.159 3.141 20.327 1.00 97.06 255 LEU A N 1
ATOM 2014 C CA . LEU A 1 255 ? -9.744 3.138 21.672 1.00 97.06 255 LEU A CA 1
ATOM 2015 C C . LEU A 1 255 ? -9.311 4.358 22.505 1.00 97.06 255 LEU A C 1
ATOM 2017 O O . LEU A 1 255 ? -8.762 4.259 23.600 1.00 97.06 255 LEU A O 1
ATOM 2021 N N . ARG A 1 256 ? -9.562 5.548 21.957 1.00 95.69 256 ARG A N 1
ATOM 2022 C CA . ARG A 1 256 ? -9.162 6.835 22.527 1.00 95.69 256 ARG A CA 1
ATOM 2023 C C . ARG A 1 256 ? -9.767 7.090 23.914 1.00 95.69 256 ARG A C 1
ATOM 2025 O O . ARG A 1 256 ? -10.929 6.759 24.162 1.00 95.69 256 ARG A O 1
ATOM 2032 N N . PRO A 1 257 ? -9.021 7.767 24.806 1.00 94.81 257 PRO A N 1
ATOM 2033 C CA . PRO A 1 257 ? -9.465 8.006 26.170 1.00 94.81 257 PRO A CA 1
ATOM 2034 C C . PRO A 1 257 ? -10.677 8.942 26.219 1.00 94.81 257 PRO A C 1
ATOM 2036 O O . PRO A 1 257 ? -10.721 9.959 25.527 1.00 94.81 257 PRO A O 1
ATOM 2039 N N . ASN A 1 258 ? -11.606 8.643 27.130 1.00 94.56 258 ASN A N 1
ATOM 2040 C CA . ASN A 1 258 ? -12.815 9.433 27.407 1.00 94.56 258 ASN A CA 1
ATOM 2041 C C . ASN A 1 258 ? -13.795 9.551 26.225 1.00 94.56 258 ASN A C 1
ATOM 2043 O O . ASN A 1 258 ? -14.579 10.499 26.168 1.00 94.56 258 ASN A O 1
ATOM 2047 N N . GLU A 1 259 ? -13.775 8.588 25.306 1.00 95.06 259 GLU A N 1
ATOM 2048 C CA . GLU A 1 259 ? -14.732 8.476 24.206 1.00 95.06 259 GLU A CA 1
ATOM 2049 C C . GLU A 1 259 ? -15.457 7.129 24.258 1.00 95.06 259 GLU A C 1
ATOM 2051 O O . GLU A 1 259 ? -14.905 6.126 24.711 1.00 95.06 259 GLU A O 1
ATOM 2056 N N . GLU A 1 260 ? -16.703 7.093 23.785 1.00 95.38 260 GLU A N 1
ATOM 2057 C CA . GLU A 1 260 ? -17.413 5.829 23.595 1.00 95.38 260 GLU A CA 1
ATOM 2058 C C . GLU A 1 260 ? -16.880 5.134 22.341 1.00 95.38 260 GLU A C 1
ATOM 2060 O O . GLU A 1 260 ? -16.808 5.740 21.269 1.00 95.38 260 GLU A O 1
ATOM 2065 N N . LYS A 1 261 ? -16.493 3.863 22.480 1.00 96.56 261 LYS A N 1
ATOM 2066 C CA . LYS A 1 261 ? -15.901 3.060 21.406 1.00 96.56 261 LYS A CA 1
ATOM 2067 C C . LYS A 1 261 ? -16.559 1.692 21.334 1.00 96.56 261 LYS A C 1
ATOM 2069 O O . LYS A 1 261 ? -16.996 1.148 22.347 1.00 96.56 261 LYS A O 1
ATOM 2074 N N . LEU A 1 262 ? -16.638 1.160 20.118 1.00 97.31 262 LEU A N 1
ATOM 2075 C CA . LEU A 1 262 ? -17.106 -0.197 19.865 1.00 97.31 262 LEU A CA 1
ATOM 2076 C C . LEU A 1 262 ? -15.917 -1.151 19.939 1.00 97.31 262 LEU A C 1
ATOM 2078 O O . LEU A 1 262 ? -14.919 -0.955 19.247 1.00 97.31 262 LEU A O 1
ATOM 2082 N N . CYS A 1 263 ? -16.049 -2.181 20.766 1.00 96.75 263 CYS A N 1
ATOM 2083 C CA . CYS A 1 263 ? -15.055 -3.229 20.936 1.00 96.75 263 CYS A CA 1
ATOM 2084 C C . CYS A 1 263 ? -15.692 -4.624 20.876 1.00 96.75 263 CYS A C 1
ATOM 2086 O O . CYS A 1 263 ? -16.920 -4.766 20.992 1.00 96.75 263 CYS A O 1
ATOM 2088 N N . PHE A 1 264 ? -14.831 -5.619 20.672 1.00 93.56 264 PHE A N 1
ATOM 2089 C CA . PHE A 1 264 ? -15.107 -7.048 20.790 1.00 93.56 264 PHE A CA 1
ATOM 2090 C C . PHE A 1 264 ? -14.602 -7.582 22.134 1.00 93.56 264 PHE A C 1
ATOM 2092 O O . PHE A 1 264 ? -13.497 -7.154 22.546 1.00 93.56 264 PHE A O 1
#